Protein AF-A0A661GRQ9-F1 (afdb_monomer_lite)

Foldseek 3Di:
DQPDQADADLLLLLVQCLQLLCAAQAPLDHLQCQQVAQFLPHFHKDKAFLQGSSNVTHNDSVRIHIHTPVVVVVCVVPVPDSHGQTHRLDGDVVVCVPPNDDDPVSVCSSVQSNLRGSLVSLLSLLVVLLSVQLVQVLCCVPVVDHDPDHSVNSLVVSVVSLVSSLVPPDPQACVRSRNHDPPTFYRSVLSSVSNVDDDSVVSVVSSVVCSVLNNVNVVLVVQLVPDPDLVSNVVSLVVLVPDPSHGVVSSVVSVVVSVVD

pLDDT: mean 91.79, std 9.49, range [41.47, 98.62]

Secondary structure (DSSP, 8-state):
-PPPPP---HHHHHHHHHHTTTB-TTT--B--GGGT-S-S----EEEEESS-GGGT----TTTEEEEEHHHHHHHHH-TT----SEETTEE-HHHHHHH-SPPHHHHHHHHHGGG--HHHHHHHHHHHHHHHHHHHHHHHHHH----SS-HHHHHHHHHHHHHHHHHH--SS-TTTTT-S-SSPPTTHHHHHGGGG--SHHHHHHHHHHHHHHHHHHHHHHHHHHH--SHHHHHHHHHHHTTSTT--HHHHHHHHHHHHT-

Radius of gyration: 19.07 Å; chains: 1; bounding box: 60×50×44 Å

Sequence (261 aa):
MAHKRIEFTENQKSQIYARDRATCAFSGLSLWLLDIGIRPNWDMDWVDHIRPSSAGGDASLENGICASSTFNAKKRDNTSDNVFFVQSGNITEDYIKVFGIPPKTLIEQLSRLKNLEPADWFFNRCIANTYIGFNWRCNLELNAVKHKRDDIYWFNSAWKRLQTYNKKRNTNKILERGIVCDSPPFGTTELLRAEEINTQNDYFEWAESIYLMYKLNYELLNSYLKNKRPGDRTYLINEAKNKQGINPELLSAISIHLDGS

Structure (mmCIF, N/CA/C/O backbone):
data_AF-A0A661GRQ9-F1
#
_entry.id   AF-A0A661GRQ9-F1
#
loop_
_atom_site.group_PDB
_atom_site.id
_atom_site.type_symbol
_atom_site.label_atom_id
_atom_site.label_alt_id
_atom_site.label_comp_id
_atom_site.label_asym_id
_atom_site.label_entity_id
_atom_site.label_seq_id
_atom_site.pdbx_PDB_ins_code
_atom_site.Cartn_x
_atom_site.Cartn_y
_atom_site.Cartn_z
_atom_site.occupancy
_atom_site.B_iso_or_equiv
_atom_site.auth_seq_id
_atom_site.auth_comp_id
_atom_site.auth_asym_id
_atom_site.auth_atom_id
_atom_site.pdbx_PDB_model_num
ATOM 1 N N . MET A 1 1 ? 36.303 -8.938 8.184 1.00 41.47 1 MET A N 1
ATOM 2 C CA . MET A 1 1 ? 35.766 -7.602 7.844 1.00 41.47 1 MET A CA 1
ATOM 3 C C . MET A 1 1 ? 34.298 -7.770 7.495 1.00 41.47 1 MET A C 1
ATOM 5 O O . MET A 1 1 ? 34.000 -8.606 6.653 1.00 41.47 1 MET A O 1
ATOM 9 N N . ALA A 1 2 ? 33.382 -7.079 8.176 1.00 46.56 2 ALA A N 1
ATOM 10 C CA . ALA A 1 2 ? 31.961 -7.160 7.842 1.00 46.56 2 ALA A CA 1
ATOM 11 C C . ALA A 1 2 ? 31.748 -6.554 6.447 1.00 46.56 2 ALA A C 1
ATOM 13 O O . ALA A 1 2 ? 32.026 -5.372 6.247 1.00 46.56 2 ALA A O 1
ATOM 14 N N . HIS A 1 3 ? 31.311 -7.361 5.477 1.00 55.09 3 HIS A N 1
ATOM 15 C CA . HIS A 1 3 ? 30.918 -6.857 4.163 1.00 55.09 3 HIS A CA 1
ATOM 16 C C . HIS A 1 3 ? 29.849 -5.773 4.358 1.00 55.09 3 HIS A C 1
ATOM 18 O O . HIS A 1 3 ? 28.811 -6.022 4.977 1.00 55.09 3 HIS A O 1
ATOM 24 N N . LYS A 1 4 ? 30.109 -4.556 3.864 1.00 62.69 4 LYS A N 1
ATOM 25 C CA . LYS A 1 4 ? 29.107 -3.487 3.827 1.00 62.69 4 LYS A CA 1
ATOM 26 C C . LYS A 1 4 ? 27.950 -3.995 2.968 1.00 62.69 4 LYS A C 1
ATOM 28 O O . LYS A 1 4 ? 28.168 -4.303 1.798 1.00 62.69 4 LYS A O 1
ATOM 33 N N . ARG A 1 5 ? 26.758 -4.128 3.559 1.00 68.69 5 ARG A N 1
ATOM 34 C CA . ARG A 1 5 ? 25.563 -4.559 2.822 1.00 68.69 5 ARG A CA 1
ATOM 35 C C . ARG A 1 5 ? 25.346 -3.618 1.644 1.00 68.69 5 ARG A C 1
ATOM 37 O O . ARG A 1 5 ? 25.361 -2.397 1.817 1.00 68.69 5 ARG A O 1
ATOM 44 N N . ILE A 1 6 ? 25.199 -4.201 0.463 1.00 82.56 6 ILE A N 1
ATOM 45 C CA . ILE A 1 6 ? 24.813 -3.471 -0.737 1.00 82.56 6 ILE A CA 1
ATOM 46 C C . ILE A 1 6 ? 23.290 -3.377 -0.683 1.00 82.56 6 ILE A C 1
ATOM 48 O O . ILE A 1 6 ? 22.617 -4.382 -0.486 1.00 82.56 6 ILE A O 1
ATOM 52 N N . GLU A 1 7 ? 22.759 -2.163 -0.772 1.00 89.12 7 GLU A N 1
ATOM 53 C CA . GLU A 1 7 ? 21.327 -1.892 -0.654 1.00 89.12 7 GLU A CA 1
ATOM 54 C C . GLU A 1 7 ? 20.796 -1.361 -1.984 1.00 89.12 7 GLU A C 1
ATOM 56 O O . GLU A 1 7 ? 21.464 -0.567 -2.651 1.00 89.12 7 GLU A O 1
ATOM 61 N N . PHE A 1 8 ? 19.572 -1.750 -2.342 1.00 93.62 8 PHE A N 1
ATOM 62 C CA . PHE A 1 8 ? 18.893 -1.201 -3.512 1.00 93.62 8 PHE A CA 1
ATOM 63 C C . PHE A 1 8 ? 18.643 0.301 -3.349 1.00 93.62 8 PHE A C 1
ATOM 65 O O . PHE A 1 8 ? 18.110 0.764 -2.332 1.00 93.62 8 PHE A O 1
ATOM 72 N N . THR A 1 9 ? 18.959 1.062 -4.392 1.00 95.19 9 THR A N 1
ATOM 73 C CA . THR A 1 9 ? 18.539 2.461 -4.517 1.00 95.19 9 THR A CA 1
ATOM 74 C C . THR A 1 9 ? 17.025 2.561 -4.701 1.00 95.19 9 THR A C 1
ATOM 76 O O . THR A 1 9 ? 16.358 1.603 -5.083 1.00 95.19 9 THR A O 1
ATOM 79 N N . GLU A 1 10 ? 16.456 3.743 -4.482 1.00 95.50 10 GLU A N 1
ATOM 80 C CA . GLU A 1 10 ? 15.014 3.957 -4.661 1.00 95.50 10 GLU A CA 1
ATOM 81 C C . GLU A 1 10 ? 14.542 3.721 -6.097 1.00 95.50 10 GLU A C 1
ATOM 83 O O . GLU A 1 10 ? 13.471 3.163 -6.298 1.00 95.50 10 GLU A O 1
ATOM 88 N N . ASN A 1 11 ? 15.358 4.086 -7.089 1.00 96.12 11 ASN A N 1
ATOM 89 C CA . ASN A 1 11 ? 15.047 3.827 -8.496 1.00 96.12 11 ASN A CA 1
ATOM 90 C C . ASN A 1 11 ? 15.030 2.323 -8.803 1.00 96.12 11 ASN A C 1
ATOM 92 O O . ASN A 1 11 ? 14.165 1.856 -9.535 1.00 96.12 11 ASN A O 1
ATOM 96 N N . GLN A 1 12 ? 15.953 1.553 -8.222 1.00 97.19 12 GLN A N 1
ATOM 97 C CA . GLN A 1 12 ? 15.950 0.098 -8.383 1.00 97.19 12 GLN A CA 1
ATOM 98 C C . GLN A 1 12 ? 14.733 -0.524 -7.703 1.00 97.19 12 GLN A C 1
ATOM 100 O O . GLN A 1 12 ? 14.056 -1.357 -8.299 1.00 97.19 12 GLN A O 1
ATOM 105 N N . LYS A 1 13 ? 14.399 -0.068 -6.489 1.00 97.50 13 LYS A N 1
ATOM 106 C CA . LYS A 1 13 ? 13.200 -0.528 -5.779 1.00 97.50 13 LYS A CA 1
ATOM 107 C C . LYS A 1 13 ? 11.936 -0.266 -6.586 1.00 97.50 13 LYS A C 1
ATOM 109 O O . LYS A 1 13 ? 11.101 -1.153 -6.711 1.00 97.50 13 LYS A O 1
ATOM 114 N N . SER A 1 14 ? 11.833 0.917 -7.182 1.00 97.94 14 SER A N 1
ATOM 115 C CA . SER A 1 14 ? 10.680 1.292 -7.988 1.00 97.94 14 SER A CA 1
ATOM 116 C C . SER A 1 14 ? 10.564 0.469 -9.277 1.00 97.94 14 SER A C 1
ATOM 118 O O . SER A 1 14 ? 9.464 0.111 -9.685 1.00 97.94 14 SER A O 1
ATOM 120 N N . GLN A 1 15 ? 11.693 0.121 -9.904 1.00 98.06 15 GLN A N 1
ATOM 121 C CA . GLN A 1 15 ? 11.732 -0.779 -11.063 1.00 98.06 15 GLN A CA 1
ATOM 122 C C . GLN A 1 15 ? 11.323 -2.212 -10.700 1.00 98.06 15 GLN A C 1
ATOM 124 O O . GLN A 1 15 ? 10.527 -2.813 -11.415 1.00 98.06 15 GLN A O 1
ATOM 129 N N . ILE A 1 16 ? 11.823 -2.740 -9.579 1.00 98.06 16 ILE A N 1
ATOM 130 C CA . ILE A 1 16 ? 11.458 -4.071 -9.072 1.00 98.06 16 ILE A CA 1
ATOM 131 C C . ILE A 1 16 ? 9.968 -4.123 -8.730 1.00 98.06 16 ILE A C 1
ATOM 133 O O . ILE A 1 16 ? 9.283 -5.053 -9.140 1.00 98.06 16 ILE A O 1
ATOM 137 N N . TYR A 1 17 ? 9.449 -3.095 -8.055 1.00 98.06 17 TYR A N 1
ATOM 138 C CA . TYR A 1 17 ? 8.030 -2.978 -7.720 1.00 98.06 17 TYR A CA 1
ATOM 139 C C . TYR A 1 17 ? 7.130 -3.041 -8.961 1.00 98.06 17 TYR A C 1
ATOM 141 O O . TYR A 1 17 ? 6.168 -3.805 -8.983 1.00 98.06 17 TYR A O 1
ATOM 149 N N . ALA A 1 18 ? 7.466 -2.284 -10.011 1.00 97.75 18 ALA A N 1
ATOM 150 C CA . ALA A 1 18 ? 6.726 -2.300 -11.271 1.00 97.75 18 ALA A CA 1
ATOM 151 C C . ALA A 1 18 ? 6.847 -3.653 -11.997 1.00 97.75 18 ALA A C 1
ATOM 153 O O . ALA A 1 18 ? 5.838 -4.231 -12.398 1.00 97.75 18 ALA A O 1
ATOM 154 N N . ARG A 1 19 ? 8.065 -4.209 -12.103 1.00 97.62 19 ARG A N 1
ATOM 155 C CA . ARG A 1 19 ? 8.323 -5.523 -12.724 1.00 97.62 19 ARG A CA 1
ATOM 156 C C . ARG A 1 19 ? 7.528 -6.640 -12.047 1.00 97.62 19 ARG A C 1
ATOM 158 O O . ARG A 1 19 ? 6.940 -7.480 -12.723 1.00 97.62 19 ARG A O 1
ATOM 165 N N . ASP A 1 20 ? 7.506 -6.641 -10.719 1.00 97.75 20 ASP A N 1
ATOM 166 C CA . ASP A 1 20 ? 6.805 -7.642 -9.913 1.00 97.75 20 ASP A CA 1
ATOM 167 C C . ASP A 1 20 ? 5.316 -7.320 -9.737 1.00 97.75 20 ASP A C 1
ATOM 169 O O . ASP A 1 20 ? 4.621 -8.005 -8.988 1.00 97.75 20 ASP A O 1
ATOM 173 N N . ARG A 1 21 ? 4.814 -6.301 -10.448 1.00 97.75 21 ARG A N 1
ATOM 174 C CA . ARG A 1 21 ? 3.409 -5.886 -10.468 1.00 97.75 21 ARG A CA 1
ATOM 175 C C . ARG A 1 21 ? 2.858 -5.645 -9.065 1.00 97.75 21 ARG A C 1
ATOM 177 O O . ARG A 1 21 ? 1.787 -6.142 -8.725 1.00 97.75 21 ARG A O 1
ATOM 184 N N . ALA A 1 22 ? 3.644 -4.960 -8.231 1.00 97.38 22 ALA A N 1
ATOM 185 C CA . ALA A 1 22 ? 3.327 -4.678 -6.835 1.00 97.38 22 ALA A CA 1
ATOM 186 C C . ALA A 1 22 ? 2.832 -5.912 -6.061 1.00 97.38 22 ALA A C 1
ATOM 188 O O . ALA A 1 22 ? 1.916 -5.806 -5.257 1.00 97.38 22 ALA A O 1
ATOM 189 N N . THR A 1 23 ? 3.377 -7.098 -6.326 1.00 97.00 23 THR A N 1
ATOM 190 C CA . THR A 1 23 ? 2.879 -8.346 -5.741 1.00 97.00 23 THR A CA 1
ATOM 191 C C . THR A 1 23 ? 3.942 -8.969 -4.849 1.00 97.00 23 THR A C 1
ATOM 193 O O . THR A 1 23 ? 5.090 -9.132 -5.256 1.00 97.00 23 THR A O 1
ATOM 196 N N . CYS A 1 24 ? 3.566 -9.338 -3.624 1.00 95.31 24 CYS A N 1
ATOM 197 C CA . CYS A 1 24 ? 4.461 -10.044 -2.717 1.00 95.31 24 CYS A CA 1
ATOM 198 C C . CYS A 1 24 ? 4.821 -11.417 -3.293 1.00 95.31 24 CYS A C 1
ATOM 200 O O . CYS A 1 24 ? 3.958 -12.288 -3.427 1.00 95.31 24 CYS A O 1
ATOM 202 N N . ALA A 1 25 ? 6.105 -11.649 -3.547 1.00 94.38 25 ALA A N 1
ATOM 203 C CA . ALA A 1 25 ? 6.582 -12.903 -4.116 1.00 94.38 25 ALA A CA 1
ATOM 204 C C . ALA A 1 25 ? 6.317 -14.131 -3.241 1.00 94.38 25 ALA A C 1
ATOM 206 O O . ALA A 1 25 ? 6.179 -15.230 -3.764 1.00 94.38 25 ALA A O 1
ATOM 207 N N . PHE A 1 26 ? 6.213 -13.959 -1.923 1.00 91.19 26 PHE A N 1
ATOM 208 C CA . PHE A 1 26 ? 6.034 -15.058 -0.966 1.00 91.19 26 PHE A CA 1
ATOM 209 C C . PHE A 1 26 ? 4.576 -15.415 -0.681 1.00 91.19 26 PHE A C 1
ATOM 211 O O . PHE A 1 26 ? 4.318 -16.368 0.048 1.00 91.19 26 PHE A O 1
ATOM 218 N N . SER A 1 27 ? 3.613 -14.635 -1.172 1.00 90.44 27 SER A N 1
ATOM 219 C CA . SER A 1 27 ? 2.201 -14.846 -0.821 1.00 90.44 27 SER A CA 1
ATOM 220 C C . SER A 1 27 ? 1.205 -14.510 -1.923 1.00 90.44 27 SER A C 1
ATOM 222 O O . SER A 1 27 ? 0.037 -14.861 -1.798 1.00 90.44 27 SER A O 1
ATOM 224 N N . GLY A 1 28 ? 1.625 -13.810 -2.979 1.00 93.25 28 GLY A N 1
ATOM 225 C CA . GLY A 1 28 ? 0.725 -13.270 -3.997 1.00 93.25 28 GLY A CA 1
ATOM 226 C C . GLY A 1 28 ? -0.090 -12.055 -3.534 1.00 93.25 28 GLY A C 1
ATOM 227 O O . GLY A 1 28 ? -0.883 -11.528 -4.307 1.00 93.25 28 GLY A O 1
ATOM 228 N N . LEU A 1 29 ? 0.096 -11.583 -2.296 1.00 93.69 29 LEU A N 1
ATOM 229 C CA . LEU A 1 29 ? -0.629 -10.431 -1.754 1.00 93.69 29 LEU A CA 1
ATOM 230 C C . LEU A 1 29 ? -0.327 -9.155 -2.556 1.00 93.69 29 LEU A C 1
ATOM 232 O O . LEU A 1 29 ? 0.845 -8.861 -2.809 1.00 93.69 29 LEU A O 1
ATOM 236 N N . SER A 1 30 ? -1.367 -8.391 -2.915 1.00 95.75 30 SER A N 1
ATOM 237 C CA . SER A 1 30 ? -1.201 -7.059 -3.510 1.00 95.75 30 SER A CA 1
ATOM 238 C C . SER A 1 30 ? -0.547 -6.103 -2.516 1.00 95.75 30 SER A C 1
ATOM 240 O O . SER A 1 30 ? -0.998 -5.949 -1.383 1.00 95.75 30 SER A O 1
ATOM 242 N N . LEU A 1 31 ? 0.512 -5.444 -2.964 1.00 97.06 31 LEU A N 1
ATOM 243 C CA . LEU A 1 31 ? 1.226 -4.361 -2.289 1.00 97.06 31 LEU A CA 1
ATOM 244 C C . LEU A 1 31 ? 0.900 -3.005 -2.932 1.00 97.06 31 LEU A C 1
ATOM 246 O O . LEU A 1 31 ? 1.550 -1.999 -2.631 1.00 97.06 31 LEU A O 1
ATOM 250 N N . TRP A 1 32 ? -0.079 -2.977 -3.839 1.00 97.62 32 TRP A N 1
ATOM 251 C CA . TRP A 1 32 ? -0.671 -1.761 -4.372 1.00 97.62 32 TRP A CA 1
ATOM 252 C C . TRP A 1 32 ? -1.762 -1.288 -3.418 1.00 97.62 32 TRP A C 1
ATOM 254 O O . TRP A 1 32 ? -2.810 -1.916 -3.292 1.00 97.62 32 TRP A O 1
ATOM 264 N N . LEU A 1 33 ? -1.523 -0.185 -2.709 1.00 97.50 33 LEU A N 1
ATOM 265 C CA . LEU A 1 33 ? -2.402 0.249 -1.620 1.00 97.50 33 LEU A CA 1
ATOM 266 C C . LEU A 1 33 ? -3.814 0.639 -2.086 1.00 97.50 33 LEU A C 1
ATOM 268 O O . LEU A 1 33 ? -4.738 0.622 -1.275 1.00 97.50 33 LEU A O 1
ATOM 272 N N . LEU A 1 34 ? -4.025 0.908 -3.379 1.00 97.38 34 LEU A N 1
ATOM 273 C CA . LEU A 1 34 ? -5.371 1.106 -3.931 1.00 97.38 34 LEU A CA 1
ATOM 274 C C . LEU A 1 34 ? -6.199 -0.190 -4.005 1.00 97.38 34 LEU A C 1
ATOM 276 O O . LEU A 1 34 ? -7.423 -0.106 -4.036 1.00 97.38 34 LEU A O 1
ATOM 280 N N . ASP A 1 35 ? -5.561 -1.366 -3.968 1.00 95.94 35 ASP A N 1
ATOM 281 C CA . ASP A 1 35 ? -6.234 -2.668 -3.812 1.00 95.94 35 ASP A CA 1
ATOM 282 C C . ASP A 1 35 ? -6.551 -2.984 -2.340 1.00 95.94 35 ASP A C 1
ATOM 284 O O . ASP A 1 35 ? -7.219 -3.971 -2.030 1.00 95.94 35 ASP A O 1
ATOM 288 N N . ILE A 1 36 ? -6.064 -2.157 -1.411 1.00 94.19 36 ILE A N 1
ATOM 289 C CA . ILE A 1 36 ? -6.238 -2.342 0.032 1.00 94.19 36 ILE A CA 1
ATOM 290 C C . ILE A 1 36 ? -7.241 -1.334 0.597 1.00 94.19 36 ILE A C 1
ATOM 292 O O . ILE A 1 36 ? -7.992 -1.694 1.507 1.00 94.19 36 ILE A O 1
ATOM 296 N N . GLY A 1 37 ? -7.257 -0.107 0.071 1.00 95.25 37 GLY A N 1
ATOM 297 C CA . GLY A 1 37 ? -8.110 0.976 0.551 1.00 95.25 37 GLY A CA 1
ATOM 298 C C . GLY A 1 37 ? -7.694 1.512 1.924 1.00 95.25 37 GLY A C 1
ATOM 299 O O . GLY A 1 37 ? -6.622 1.206 2.451 1.00 95.25 37 GLY A O 1
ATOM 300 N N . ILE A 1 38 ? -8.568 2.319 2.526 1.00 96.25 38 ILE A N 1
ATOM 301 C CA . ILE A 1 38 ? -8.334 2.970 3.820 1.00 96.25 38 ILE A CA 1
ATOM 302 C C . ILE A 1 38 ? -8.664 2.001 4.959 1.00 96.25 38 ILE A C 1
ATOM 304 O O . ILE A 1 38 ? -9.825 1.833 5.337 1.00 96.25 38 ILE A O 1
ATOM 308 N N . ARG A 1 39 ? -7.629 1.372 5.524 1.00 93.62 39 ARG A N 1
ATOM 309 C CA . ARG A 1 39 ? -7.703 0.510 6.718 1.00 93.62 39 ARG A CA 1
ATOM 310 C C . ARG A 1 39 ? -6.317 0.308 7.340 1.00 93.62 39 ARG A C 1
ATOM 312 O O . ARG A 1 39 ? -5.335 0.476 6.631 1.00 93.62 39 ARG A O 1
ATOM 319 N N . PRO A 1 40 ? -6.207 -0.069 8.628 1.00 92.88 40 PRO A N 1
ATOM 320 C CA . PRO A 1 40 ? -4.935 -0.176 9.355 1.00 92.88 40 PRO A CA 1
ATOM 321 C C . PRO A 1 40 ? -4.159 -1.493 9.167 1.00 92.88 40 PRO A C 1
ATOM 323 O O . PRO A 1 40 ? -2.995 -1.558 9.551 1.00 92.88 40 PRO A O 1
ATOM 326 N N . ASN A 1 41 ? -4.766 -2.545 8.609 1.00 89.38 41 ASN A N 1
ATOM 327 C CA . ASN A 1 41 ? -4.155 -3.872 8.424 1.00 89.38 41 ASN A CA 1
ATOM 328 C C . ASN A 1 41 ? -3.499 -4.048 7.039 1.00 89.38 41 ASN A C 1
ATOM 330 O O . ASN A 1 41 ? -3.576 -5.117 6.436 1.00 89.38 41 ASN A O 1
ATOM 334 N N . TRP A 1 42 ? -2.889 -2.984 6.526 1.00 92.69 42 TRP A N 1
ATOM 335 C CA . TRP A 1 42 ? -2.117 -2.992 5.286 1.00 92.69 42 TRP A CA 1
ATOM 336 C C . TRP A 1 42 ? -0.692 -3.506 5.531 1.00 92.69 42 TRP A C 1
ATOM 338 O O . TRP A 1 42 ? -0.211 -3.518 6.664 1.00 92.69 42 TRP A O 1
ATOM 348 N N . ASP A 1 43 ? -0.004 -3.904 4.462 1.00 90.75 43 ASP A N 1
ATOM 349 C CA . ASP A 1 43 ? 1.402 -4.298 4.525 1.00 90.75 43 ASP A CA 1
ATOM 350 C C . ASP A 1 43 ? 2.243 -3.375 3.643 1.00 90.75 43 ASP A C 1
ATOM 352 O O . ASP A 1 43 ? 1.848 -3.006 2.536 1.00 90.75 43 ASP A O 1
ATOM 356 N N . MET A 1 44 ? 3.396 -2.965 4.161 1.00 91.06 44 MET A N 1
ATOM 357 C CA . MET A 1 44 ? 4.319 -2.103 3.441 1.00 91.06 44 MET A CA 1
ATOM 358 C C . MET A 1 44 ? 5.044 -2.913 2.369 1.00 91.06 44 MET A C 1
ATOM 360 O O . MET A 1 44 ? 5.537 -4.010 2.643 1.00 91.06 44 MET A O 1
ATOM 364 N N . ASP A 1 45 ? 5.184 -2.340 1.174 1.00 90.31 45 ASP A N 1
ATOM 365 C CA . ASP A 1 45 ? 6.060 -2.911 0.162 1.00 90.31 45 ASP A CA 1
ATOM 366 C C . ASP A 1 45 ? 7.523 -2.882 0.633 1.00 90.31 45 ASP A C 1
ATOM 368 O O . ASP A 1 45 ? 8.023 -1.915 1.223 1.00 90.31 45 ASP A O 1
ATOM 372 N N . TRP A 1 46 ? 8.221 -3.975 0.369 1.00 88.94 46 TRP A N 1
ATOM 373 C CA . TRP A 1 46 ? 9.642 -4.123 0.599 1.00 88.94 46 TRP A CA 1
ATOM 374 C C . TRP A 1 46 ? 10.301 -4.692 -0.650 1.00 88.94 46 TRP A C 1
ATOM 376 O O . TRP A 1 46 ? 9.671 -5.360 -1.470 1.00 88.94 46 TRP A O 1
ATOM 386 N N . VAL A 1 47 ? 11.595 -4.429 -0.782 1.00 90.00 47 VAL A N 1
ATOM 387 C CA . VAL A 1 47 ? 12.426 -5.052 -1.805 1.00 90.00 47 VAL A CA 1
ATOM 388 C C . VAL A 1 47 ? 13.510 -5.825 -1.093 1.00 90.00 47 VAL A C 1
ATOM 390 O O . VAL A 1 47 ? 14.326 -5.239 -0.375 1.00 90.00 47 VAL A O 1
ATOM 393 N N . ASP A 1 48 ? 13.468 -7.137 -1.262 1.00 85.50 48 ASP A N 1
ATOM 394 C CA . ASP A 1 48 ? 14.418 -8.059 -0.663 1.00 85.50 48 ASP A CA 1
ATOM 395 C C . ASP A 1 48 ? 15.382 -8.604 -1.717 1.00 85.50 48 ASP A C 1
ATOM 397 O O . ASP A 1 48 ? 15.106 -8.574 -2.917 1.00 85.50 48 ASP A O 1
ATOM 401 N N . HIS A 1 49 ? 16.527 -9.090 -1.254 1.00 88.12 49 HIS A N 1
ATOM 402 C CA . HIS A 1 49 ? 17.462 -9.796 -2.106 1.00 88.12 49 HIS A CA 1
ATOM 403 C C . HIS A 1 49 ? 17.056 -11.273 -2.215 1.00 88.12 49 HIS A C 1
ATOM 405 O O . HIS A 1 49 ? 16.856 -11.951 -1.201 1.00 88.12 49 HIS A O 1
ATOM 411 N N . ILE A 1 50 ? 17.004 -11.797 -3.440 1.00 87.44 50 ILE A N 1
ATOM 412 C CA . ILE A 1 50 ? 16.820 -13.227 -3.709 1.00 87.44 50 ILE A CA 1
ATOM 413 C C . ILE A 1 50 ? 17.986 -13.999 -3.090 1.00 87.44 50 ILE A C 1
ATOM 415 O O . ILE A 1 50 ? 17.791 -14.825 -2.197 1.00 87.44 50 ILE A O 1
ATOM 419 N N . ARG A 1 51 ? 19.213 -13.663 -3.499 1.00 84.94 51 ARG A N 1
ATOM 420 C CA . ARG A 1 51 ? 20.441 -14.074 -2.823 1.00 84.94 51 ARG A CA 1
ATOM 421 C C . ARG A 1 51 ? 20.811 -13.002 -1.801 1.00 84.94 51 ARG A C 1
ATOM 423 O O . ARG A 1 51 ? 21.124 -11.885 -2.209 1.00 84.94 51 ARG A O 1
ATOM 430 N N . PRO A 1 52 ? 20.846 -13.307 -0.493 1.00 82.94 52 PRO A N 1
ATOM 431 C CA . PRO A 1 52 ? 21.160 -12.313 0.527 1.00 82.94 52 PRO A CA 1
ATOM 432 C C . PRO A 1 52 ? 22.495 -11.607 0.274 1.00 82.94 52 PRO A C 1
ATOM 434 O O . PRO A 1 52 ? 23.485 -12.253 -0.081 1.00 82.94 52 PRO A O 1
ATOM 437 N N . SER A 1 53 ? 22.565 -10.301 0.554 1.00 83.06 53 SER A N 1
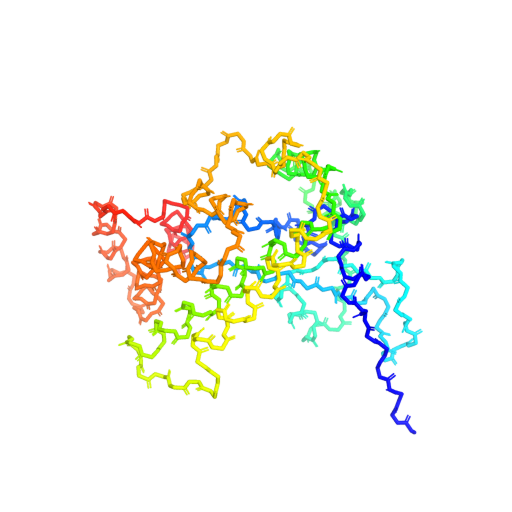ATOM 438 C CA . SER A 1 53 ? 23.819 -9.538 0.437 1.00 83.06 53 SER A CA 1
ATOM 439 C C . SER A 1 53 ? 24.945 -10.131 1.303 1.00 83.06 53 SER A C 1
ATOM 441 O O . SER A 1 53 ? 26.100 -10.183 0.886 1.00 83.06 53 SER A O 1
ATOM 443 N N . SER A 1 54 ? 24.611 -10.703 2.468 1.00 79.31 54 SER A N 1
ATOM 444 C CA . SER A 1 54 ? 25.567 -11.418 3.330 1.00 79.31 54 SER A CA 1
ATOM 445 C C . SER A 1 54 ? 26.136 -12.699 2.713 1.00 79.31 54 SER A C 1
ATOM 447 O O . SER A 1 54 ? 27.196 -13.147 3.134 1.00 79.31 54 SER A O 1
ATOM 449 N N . ALA A 1 55 ? 25.445 -13.284 1.734 1.00 81.38 55 ALA A N 1
ATOM 450 C CA . ALA A 1 55 ? 25.879 -14.460 0.984 1.00 81.38 55 ALA A CA 1
ATOM 451 C C . ALA A 1 55 ? 26.472 -14.087 -0.389 1.00 81.38 55 ALA A C 1
ATOM 453 O O . ALA A 1 55 ? 26.600 -14.954 -1.257 1.00 81.38 55 ALA A O 1
ATOM 454 N N . GLY A 1 56 ? 26.808 -12.808 -0.606 1.00 82.31 56 GLY A N 1
ATOM 455 C CA . GLY A 1 56 ? 27.389 -12.301 -1.851 1.00 82.31 56 GLY A CA 1
ATOM 456 C C . GLY A 1 56 ? 26.373 -11.899 -2.922 1.00 82.31 56 GLY A C 1
ATOM 457 O O . GLY A 1 56 ? 26.747 -11.807 -4.085 1.00 82.31 56 GLY A O 1
ATOM 458 N N . GLY A 1 57 ? 25.101 -11.694 -2.566 1.00 84.50 57 GLY A N 1
ATOM 459 C CA . GLY A 1 57 ? 24.131 -11.082 -3.474 1.00 84.50 57 GLY A CA 1
ATOM 460 C C . GLY A 1 57 ? 24.430 -9.606 -3.735 1.00 84.50 57 GLY A C 1
ATOM 461 O O . GLY A 1 57 ? 24.794 -8.867 -2.815 1.00 84.50 57 GLY A O 1
ATOM 462 N N . ASP A 1 58 ? 24.268 -9.181 -4.983 1.00 88.50 58 ASP A N 1
ATOM 463 C CA . ASP A 1 58 ? 24.422 -7.793 -5.408 1.00 88.50 58 ASP A CA 1
ATOM 464 C C . ASP A 1 58 ? 23.078 -7.047 -5.402 1.00 88.50 58 ASP A C 1
ATOM 466 O O . ASP A 1 58 ? 22.018 -7.642 -5.220 1.00 88.50 58 ASP A O 1
ATOM 470 N N . ALA A 1 59 ? 23.108 -5.729 -5.602 1.00 91.00 59 ALA A N 1
ATOM 471 C CA . ALA A 1 59 ? 21.896 -4.928 -5.774 1.00 91.00 59 ALA A CA 1
ATOM 472 C C . ALA A 1 59 ? 21.520 -4.794 -7.261 1.00 91.00 59 ALA A C 1
ATOM 474 O O . ALA A 1 59 ? 21.225 -3.693 -7.725 1.00 91.00 59 ALA A O 1
ATOM 475 N N . SER A 1 60 ? 21.584 -5.887 -8.025 1.00 93.44 60 SER A N 1
ATOM 476 C CA . SER A 1 60 ? 21.081 -5.951 -9.405 1.00 93.44 60 SER A CA 1
ATOM 477 C C . SER A 1 60 ? 19.555 -6.069 -9.417 1.00 93.44 60 SER A C 1
ATOM 479 O O . SER A 1 60 ? 18.962 -6.578 -8.465 1.00 93.44 60 SER A O 1
ATOM 481 N N . LEU A 1 61 ? 18.884 -5.604 -10.474 1.00 93.38 61 LEU A N 1
ATOM 482 C CA . LEU A 1 61 ? 17.420 -5.717 -10.542 1.00 93.38 61 LEU A CA 1
ATOM 483 C C . LEU A 1 61 ? 16.986 -7.184 -10.482 1.00 93.38 61 LEU A C 1
ATOM 485 O O . LEU A 1 61 ? 16.001 -7.516 -9.830 1.00 93.38 61 LEU A O 1
ATOM 489 N N . GLU A 1 62 ? 17.764 -8.058 -11.110 1.00 92.31 62 GLU A N 1
ATOM 490 C CA . GLU A 1 62 ? 17.592 -9.504 -11.178 1.00 92.31 62 GLU A CA 1
ATOM 491 C C . GLU A 1 62 ? 17.653 -10.155 -9.794 1.00 92.31 62 GLU A C 1
ATOM 493 O O . GLU A 1 62 ? 16.896 -11.085 -9.529 1.00 92.31 62 GLU A O 1
ATOM 498 N N . ASN A 1 63 ? 18.507 -9.650 -8.898 1.00 91.06 63 ASN A N 1
ATOM 499 C CA . ASN A 1 63 ? 18.614 -10.151 -7.530 1.00 91.06 63 ASN A CA 1
ATOM 500 C C . ASN A 1 63 ? 17.606 -9.507 -6.562 1.00 91.06 63 ASN A C 1
ATOM 502 O O . ASN A 1 63 ? 17.565 -9.878 -5.392 1.00 91.06 63 ASN A O 1
ATOM 506 N N . GLY A 1 64 ? 16.807 -8.539 -7.006 1.00 93.06 64 GLY A N 1
ATOM 507 C CA . GLY A 1 64 ? 15.768 -7.918 -6.191 1.00 93.06 64 GLY A CA 1
ATOM 508 C C . GLY A 1 64 ? 14.403 -8.560 -6.400 1.00 93.06 64 GLY A C 1
ATOM 509 O O . GLY A 1 64 ? 14.087 -8.987 -7.507 1.00 93.06 64 GLY A O 1
ATOM 510 N N . ILE A 1 65 ? 13.572 -8.600 -5.359 1.00 93.56 65 ILE A N 1
ATOM 511 C CA . ILE A 1 65 ? 12.187 -9.069 -5.458 1.00 93.56 65 ILE A CA 1
ATOM 512 C C . ILE A 1 65 ? 11.247 -8.298 -4.534 1.00 93.56 65 ILE A C 1
ATOM 514 O O . ILE A 1 65 ? 11.634 -7.893 -3.435 1.00 93.56 65 ILE A O 1
ATOM 518 N N . CYS A 1 66 ? 10.010 -8.082 -4.978 1.00 94.56 66 CYS A N 1
ATOM 519 C CA . CYS A 1 66 ? 8.985 -7.433 -4.177 1.00 94.56 66 CYS A CA 1
ATOM 520 C C . CYS A 1 66 ? 8.445 -8.387 -3.102 1.00 94.56 66 CYS A C 1
ATOM 522 O O . CYS A 1 66 ? 8.046 -9.520 -3.373 1.00 94.56 66 CYS A O 1
ATOM 524 N N . ALA A 1 67 ? 8.431 -7.922 -1.859 1.00 92.56 67 ALA A N 1
ATOM 525 C CA . ALA A 1 67 ? 7.987 -8.678 -0.701 1.00 92.56 67 ALA A CA 1
ATOM 526 C C . ALA A 1 67 ? 7.119 -7.795 0.190 1.00 92.56 67 ALA A C 1
ATOM 528 O O . ALA A 1 67 ? 7.322 -6.587 0.271 1.00 92.56 67 ALA A O 1
ATOM 529 N N . SER A 1 68 ? 6.174 -8.397 0.901 1.00 92.06 68 SER A N 1
ATOM 530 C CA . SER A 1 68 ? 5.486 -7.699 1.981 1.00 92.06 68 SER A CA 1
ATOM 531 C C . SER A 1 68 ? 6.430 -7.562 3.179 1.00 92.06 68 SER A C 1
ATOM 533 O O . SER A 1 68 ? 7.260 -8.446 3.428 1.00 92.06 68 SER A O 1
ATOM 535 N N . SER A 1 69 ? 6.326 -6.476 3.944 1.00 87.62 69 SER A N 1
ATOM 536 C CA . SER A 1 69 ? 7.189 -6.273 5.110 1.00 87.62 69 SER A CA 1
ATOM 537 C C . SER A 1 69 ? 7.002 -7.364 6.170 1.00 87.62 69 SER A C 1
ATOM 539 O O . SER A 1 69 ? 7.985 -7.782 6.786 1.00 87.62 69 SER A O 1
ATOM 541 N N . THR A 1 70 ? 5.786 -7.908 6.306 1.00 85.75 70 THR A N 1
ATOM 542 C CA . THR A 1 70 ? 5.498 -9.044 7.196 1.00 85.75 70 THR A CA 1
ATOM 543 C C . THR A 1 70 ? 6.222 -10.316 6.757 1.00 85.75 70 THR A C 1
ATOM 545 O O . THR A 1 70 ? 6.859 -10.977 7.577 1.00 85.75 70 THR A O 1
ATOM 548 N N . PHE A 1 71 ? 6.153 -10.680 5.472 1.00 81.06 71 PHE A N 1
ATOM 549 C CA . PHE A 1 71 ? 6.819 -11.886 4.967 1.00 81.06 71 PHE A CA 1
ATOM 550 C C . PHE A 1 71 ? 8.340 -11.740 4.956 1.00 81.06 71 PHE A C 1
ATOM 552 O O . PHE A 1 71 ? 9.047 -12.679 5.313 1.00 81.06 71 PHE A O 1
ATOM 559 N N . ASN A 1 72 ? 8.845 -10.548 4.642 1.00 77.88 72 ASN A N 1
ATOM 560 C CA . ASN A 1 72 ? 10.269 -10.250 4.735 1.00 77.88 72 ASN A CA 1
ATOM 561 C C . ASN A 1 72 ? 10.792 -10.376 6.180 1.00 77.88 72 ASN A C 1
ATOM 563 O O . ASN A 1 72 ? 11.878 -10.908 6.405 1.00 77.88 72 ASN A O 1
ATOM 567 N N . ALA A 1 73 ? 10.007 -9.942 7.174 1.00 78.06 73 ALA A N 1
ATOM 568 C CA . ALA A 1 73 ? 10.339 -10.156 8.581 1.00 78.06 73 ALA A CA 1
ATOM 569 C C . ALA A 1 73 ? 10.356 -11.653 8.936 1.00 78.06 73 ALA A C 1
ATOM 571 O O . ALA A 1 73 ? 11.336 -12.119 9.506 1.00 78.06 73 ALA A O 1
ATOM 572 N N . LYS A 1 74 ? 9.346 -12.427 8.512 1.00 73.94 74 LYS A N 1
ATOM 573 C CA . LYS A 1 74 ? 9.304 -13.885 8.739 1.00 73.94 74 LYS A CA 1
ATOM 574 C C . LYS A 1 74 ? 10.481 -14.630 8.101 1.00 73.94 74 LYS A C 1
ATOM 576 O O . LYS A 1 74 ? 11.040 -15.523 8.729 1.00 73.94 74 LYS A O 1
ATOM 581 N N . LYS A 1 75 ? 10.895 -14.259 6.884 1.00 71.38 75 LYS A N 1
ATOM 582 C CA . LYS A 1 75 ? 12.067 -14.847 6.205 1.00 71.38 75 LYS A CA 1
ATOM 583 C C . LYS A 1 75 ? 13.360 -14.633 6.994 1.00 71.38 75 LYS A C 1
ATOM 585 O O . LYS A 1 75 ? 14.245 -15.482 6.979 1.00 71.38 75 LYS A O 1
ATOM 590 N N . ARG A 1 76 ? 13.486 -13.507 7.700 1.00 65.56 76 ARG A N 1
ATOM 591 C CA . ARG A 1 76 ? 14.641 -13.262 8.572 1.00 65.56 76 ARG A CA 1
ATOM 592 C C . ARG A 1 76 ? 14.716 -14.269 9.725 1.00 65.56 76 ARG A C 1
ATOM 594 O O . ARG A 1 76 ? 15.824 -14.583 10.155 1.00 65.56 76 ARG A O 1
ATOM 601 N N . ASP A 1 77 ? 13.567 -14.755 10.185 1.00 60.16 77 ASP A N 1
ATOM 602 C CA . ASP A 1 77 ? 13.457 -15.681 11.312 1.00 60.16 77 ASP A CA 1
ATOM 603 C C . ASP A 1 77 ? 13.539 -17.156 10.867 1.00 60.16 77 ASP A C 1
ATOM 605 O O . ASP A 1 77 ? 14.080 -17.982 11.600 1.00 60.16 77 ASP A O 1
ATOM 609 N N . ASN A 1 78 ? 13.092 -17.476 9.644 1.00 57.75 78 ASN A N 1
ATOM 610 C CA . ASN A 1 78 ? 13.123 -18.822 9.062 1.00 57.75 78 ASN A CA 1
ATOM 611 C C . ASN A 1 78 ? 14.124 -18.907 7.899 1.00 57.75 78 ASN A C 1
ATOM 613 O O . ASN A 1 78 ? 13.827 -18.552 6.761 1.00 57.75 78 ASN A O 1
ATOM 617 N N . THR A 1 79 ? 15.316 -19.427 8.178 1.00 53.81 79 THR A N 1
ATOM 618 C CA . THR A 1 79 ? 16.466 -19.495 7.261 1.00 53.81 79 THR A CA 1
ATOM 619 C C . THR A 1 79 ? 16.327 -20.461 6.070 1.00 53.81 79 THR A C 1
ATOM 621 O O . THR A 1 79 ? 17.272 -20.555 5.285 1.00 53.81 79 THR A O 1
ATOM 624 N N . SER A 1 80 ? 15.202 -21.169 5.900 1.00 46.97 80 SER A N 1
ATOM 625 C CA . SER A 1 80 ? 15.095 -22.318 4.981 1.00 46.97 80 SER A CA 1
ATOM 626 C C . SER A 1 80 ? 14.100 -22.200 3.818 1.00 46.97 80 SER A C 1
ATOM 628 O O . SER A 1 80 ? 14.295 -22.905 2.832 1.00 46.97 80 SER A O 1
ATOM 630 N N . ASP A 1 81 ? 13.111 -21.299 3.849 1.00 54.53 81 ASP A N 1
ATOM 631 C CA . ASP A 1 81 ? 12.049 -21.273 2.824 1.00 54.53 81 ASP A CA 1
ATOM 632 C C . ASP A 1 81 ? 12.095 -19.996 1.969 1.00 54.53 81 ASP A C 1
ATOM 634 O O . ASP A 1 81 ? 11.403 -19.012 2.224 1.00 54.53 81 ASP A O 1
ATOM 638 N N . ASN A 1 82 ? 12.912 -20.023 0.911 1.00 69.69 82 ASN A N 1
ATOM 639 C CA . ASN A 1 82 ? 12.930 -19.005 -0.153 1.00 69.69 82 ASN A CA 1
ATOM 640 C C . ASN A 1 82 ? 12.054 -19.418 -1.345 1.00 69.69 82 ASN A C 1
ATOM 642 O O . ASN A 1 82 ? 12.459 -19.267 -2.497 1.00 69.69 82 ASN A O 1
ATOM 646 N N . VAL A 1 83 ? 10.878 -19.989 -1.085 1.00 85.38 83 VAL A N 1
ATOM 647 C CA . VAL A 1 83 ? 9.953 -20.344 -2.165 1.00 85.38 83 VAL A CA 1
ATOM 648 C C . VAL A 1 83 ? 9.253 -19.075 -2.634 1.00 85.38 83 VAL A C 1
ATOM 650 O O . VAL A 1 83 ? 8.544 -18.419 -1.869 1.00 85.38 83 VAL A O 1
ATOM 653 N N . PHE A 1 84 ? 9.465 -18.720 -3.899 1.00 90.31 84 PHE A N 1
ATOM 654 C CA . PHE A 1 84 ? 8.745 -17.628 -4.537 1.00 90.31 84 PHE A CA 1
ATOM 655 C C . PHE A 1 84 ? 7.536 -18.199 -5.258 1.00 90.31 84 PHE A C 1
ATOM 657 O O . PHE A 1 84 ? 7.665 -19.048 -6.132 1.00 90.31 84 PHE A O 1
ATOM 664 N N . PHE A 1 85 ? 6.359 -17.713 -4.899 1.00 92.69 85 PHE A N 1
ATOM 665 C CA . PHE A 1 85 ? 5.079 -18.048 -5.509 1.00 92.69 85 PHE A CA 1
ATOM 666 C C . PHE A 1 85 ? 4.716 -17.135 -6.679 1.00 92.69 85 PHE A C 1
ATOM 668 O O . PHE A 1 85 ? 3.992 -17.531 -7.593 1.00 92.69 85 PHE A O 1
ATOM 675 N N . VAL A 1 86 ? 5.236 -15.910 -6.658 1.00 93.81 86 VAL A N 1
ATOM 676 C CA . VAL A 1 86 ? 5.132 -14.951 -7.756 1.00 93.81 86 VAL A CA 1
ATOM 677 C C . VAL A 1 86 ? 6.512 -14.360 -8.013 1.00 93.81 86 VAL A C 1
ATOM 679 O O . VAL A 1 86 ? 7.218 -14.003 -7.075 1.00 93.81 86 VAL A O 1
ATOM 682 N N . GLN A 1 87 ? 6.902 -14.230 -9.277 1.00 93.88 87 GLN A N 1
ATOM 683 C CA . GLN A 1 87 ? 8.164 -13.607 -9.664 1.00 93.88 87 GLN A CA 1
ATOM 684 C C . GLN A 1 87 ? 8.011 -12.882 -11.001 1.00 93.88 87 GLN A C 1
ATOM 686 O O . GLN A 1 87 ? 7.451 -13.433 -11.949 1.00 93.88 87 GLN A O 1
ATOM 691 N N . SER A 1 88 ? 8.506 -11.640 -11.097 1.00 93.88 88 SER A N 1
ATOM 692 C CA . SER A 1 88 ? 8.430 -10.832 -12.329 1.00 93.88 88 SER A CA 1
ATOM 693 C C . SER A 1 88 ? 7.010 -10.737 -12.910 1.00 93.88 88 SER A C 1
ATOM 695 O O . SER A 1 88 ? 6.807 -10.789 -14.124 1.00 93.88 88 SER A O 1
ATOM 697 N N . GLY A 1 89 ? 6.009 -10.666 -12.026 1.00 93.06 89 GLY A N 1
ATOM 698 C CA . GLY A 1 89 ? 4.601 -10.576 -12.401 1.00 93.06 89 GLY A CA 1
ATOM 699 C C . GLY A 1 89 ? 3.980 -11.875 -12.928 1.00 93.06 89 GLY A C 1
ATOM 700 O O . GLY A 1 89 ? 2.923 -11.813 -13.553 1.00 93.06 89 GLY A O 1
ATOM 701 N N . ASN A 1 90 ? 4.615 -13.030 -12.708 1.00 96.38 90 ASN A N 1
ATOM 702 C CA . ASN A 1 90 ? 4.103 -14.339 -13.114 1.00 96.38 90 ASN A CA 1
ATOM 703 C C . ASN A 1 90 ? 4.006 -15.289 -11.922 1.00 96.38 90 ASN A C 1
ATOM 705 O O . ASN A 1 90 ? 4.809 -15.226 -10.993 1.00 96.38 90 ASN A O 1
ATOM 709 N N . ILE A 1 91 ? 3.029 -16.187 -11.984 1.00 96.12 91 ILE A N 1
ATOM 710 C CA . ILE A 1 91 ? 2.840 -17.268 -11.016 1.00 96.12 91 ILE A CA 1
ATOM 711 C C . ILE A 1 91 ? 3.902 -18.331 -11.286 1.00 96.12 91 ILE A C 1
ATOM 713 O O . ILE A 1 91 ? 4.110 -18.714 -12.438 1.00 96.12 91 ILE A O 1
ATOM 717 N N . THR A 1 92 ? 4.594 -18.780 -10.244 1.00 95.56 92 THR A N 1
ATOM 718 C CA . THR A 1 92 ? 5.669 -19.769 -10.376 1.00 95.56 92 THR A CA 1
ATOM 719 C C . THR A 1 92 ? 5.123 -21.194 -10.367 1.00 95.56 92 THR A C 1
ATOM 721 O O . THR A 1 92 ? 4.008 -21.459 -9.912 1.00 95.56 92 THR A O 1
ATOM 724 N N . GLU A 1 93 ? 5.929 -22.151 -10.828 1.00 95.00 93 GLU A N 1
ATOM 725 C CA . GLU A 1 93 ? 5.584 -23.572 -10.711 1.00 95.00 93 GLU A CA 1
ATOM 726 C C . GLU A 1 93 ? 5.385 -24.009 -9.260 1.00 95.00 93 GLU A C 1
ATOM 728 O O . GLU A 1 93 ? 4.542 -24.860 -8.988 1.00 95.00 93 GLU A O 1
ATOM 733 N N . ASP A 1 94 ? 6.148 -23.436 -8.329 1.00 93.00 94 ASP A N 1
ATOM 734 C CA . ASP A 1 94 ? 6.054 -23.783 -6.914 1.00 93.00 94 ASP A CA 1
ATOM 735 C C . ASP A 1 94 ? 4.694 -23.398 -6.339 1.00 93.00 94 ASP A C 1
ATOM 737 O O . ASP A 1 94 ? 4.124 -24.158 -5.558 1.00 93.00 94 ASP A O 1
ATOM 741 N N . TYR A 1 95 ? 4.110 -22.283 -6.788 1.00 93.81 95 TYR A N 1
ATOM 742 C CA . TYR A 1 95 ? 2.735 -21.953 -6.423 1.00 93.81 95 TYR A CA 1
ATOM 743 C C . TYR A 1 95 ? 1.757 -23.026 -6.902 1.00 93.81 95 TYR A C 1
ATOM 745 O O . TYR A 1 95 ? 0.923 -23.482 -6.124 1.00 93.81 95 TYR A O 1
ATOM 753 N N . ILE A 1 96 ? 1.874 -23.468 -8.158 1.00 94.81 96 ILE A N 1
ATOM 754 C CA . ILE A 1 96 ? 0.987 -24.494 -8.724 1.00 94.81 96 ILE A CA 1
ATOM 755 C C . ILE A 1 96 ? 1.152 -25.829 -7.990 1.00 94.81 96 ILE A C 1
ATOM 757 O O . ILE A 1 96 ? 0.162 -26.498 -7.701 1.00 94.81 96 ILE A O 1
ATOM 761 N N . LYS A 1 97 ? 2.386 -26.208 -7.641 1.00 93.50 97 LYS A N 1
ATOM 762 C CA . LYS A 1 97 ? 2.673 -27.434 -6.882 1.00 93.50 97 LYS A CA 1
ATOM 763 C C . LYS A 1 97 ? 2.070 -27.395 -5.475 1.00 93.50 97 LYS A C 1
ATOM 765 O O . LYS A 1 97 ? 1.584 -28.420 -5.009 1.00 93.50 97 LYS A O 1
ATOM 770 N N . VAL A 1 98 ? 2.101 -26.239 -4.808 1.00 90.81 98 VAL A N 1
ATOM 771 C CA . VAL A 1 98 ? 1.648 -26.090 -3.413 1.00 90.81 98 VAL A CA 1
ATOM 772 C C . VAL A 1 98 ? 0.142 -25.830 -3.306 1.00 90.81 98 VAL A C 1
ATOM 774 O O . VAL A 1 98 ? -0.518 -26.421 -2.456 1.00 90.81 98 VAL A O 1
ATOM 777 N N . PHE A 1 99 ? -0.412 -24.959 -4.153 1.00 91.69 99 PHE A N 1
ATOM 778 C CA . PHE A 1 99 ? -1.795 -24.471 -4.047 1.00 91.69 99 PHE A CA 1
ATOM 779 C C . PHE A 1 99 ? -2.702 -24.884 -5.215 1.00 91.69 99 PHE A C 1
ATOM 781 O O . PHE A 1 99 ? -3.918 -24.715 -5.129 1.00 91.69 99 PHE A O 1
ATOM 788 N N . GLY A 1 100 ? -2.154 -25.430 -6.303 1.00 93.56 100 GLY A N 1
ATOM 789 C CA . GLY A 1 100 ? -2.925 -25.791 -7.491 1.00 93.56 100 GLY A CA 1
ATOM 790 C C . GLY A 1 100 ? -3.315 -24.580 -8.341 1.00 93.56 100 GLY A C 1
ATOM 791 O O . GLY A 1 100 ? -2.482 -23.738 -8.674 1.00 93.56 100 GLY A O 1
ATOM 792 N N . ILE A 1 101 ? -4.585 -24.516 -8.754 1.00 95.19 101 ILE A N 1
ATOM 793 C CA . ILE A 1 101 ? -5.083 -23.466 -9.653 1.00 95.19 101 ILE A CA 1
ATOM 794 C C . ILE A 1 101 ? -5.118 -22.119 -8.910 1.00 95.19 101 ILE A C 1
ATOM 796 O O . ILE A 1 101 ? -5.780 -22.020 -7.874 1.00 95.19 101 ILE A O 1
ATOM 800 N N . PRO A 1 102 ? -4.485 -21.059 -9.444 1.00 94.75 102 PRO A N 1
ATOM 801 C CA . PRO A 1 102 ? -4.493 -19.755 -8.799 1.00 94.75 102 PRO A CA 1
ATOM 802 C C . PRO A 1 102 ? -5.883 -19.123 -8.716 1.00 94.75 102 PRO A C 1
ATOM 804 O O . PRO A 1 102 ? -6.678 -19.248 -9.655 1.00 94.75 102 PRO A O 1
ATOM 807 N N . PRO A 1 103 ? -6.186 -18.393 -7.628 1.00 95.00 103 PRO A N 1
ATOM 808 C CA . PRO A 1 103 ? -7.458 -17.713 -7.486 1.00 95.00 103 PRO A CA 1
ATOM 809 C C . PRO A 1 103 ? -7.594 -16.629 -8.557 1.00 95.00 103 PRO A C 1
ATOM 811 O O . PRO A 1 103 ? -6.629 -15.947 -8.912 1.00 95.00 103 PRO A O 1
ATOM 814 N N . LYS A 1 104 ? -8.826 -16.426 -9.038 1.00 94.94 104 LYS A N 1
ATOM 815 C CA . LYS A 1 104 ? -9.134 -15.413 -10.062 1.00 94.94 104 LYS A CA 1
ATOM 816 C C . LYS A 1 104 ? -8.668 -14.012 -9.661 1.00 94.94 104 LYS A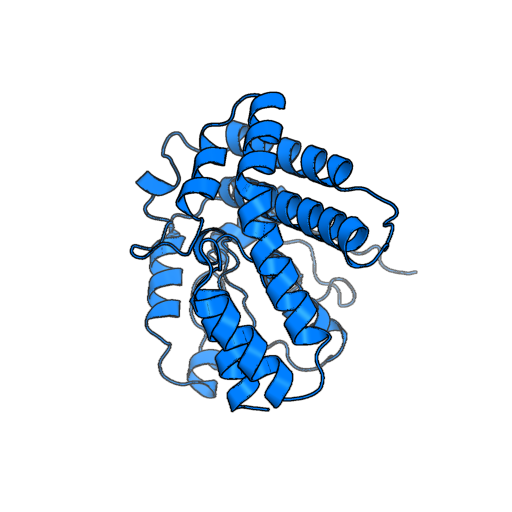 C 1
ATOM 818 O O . LYS A 1 104 ? -8.254 -13.258 -10.529 1.00 94.94 104 LYS A O 1
ATOM 823 N N . THR A 1 105 ? -8.694 -13.696 -8.367 1.00 93.62 105 THR A N 1
ATOM 824 C CA . THR A 1 105 ? -8.227 -12.415 -7.819 1.00 93.62 105 THR A CA 1
ATOM 825 C C . THR A 1 105 ? -6.733 -12.190 -8.048 1.00 93.62 105 THR A C 1
ATOM 827 O O . THR A 1 105 ? -6.347 -11.102 -8.449 1.00 93.62 105 THR A O 1
ATOM 830 N N . LEU A 1 106 ? -5.890 -13.216 -7.878 1.00 95.62 106 LEU A N 1
ATOM 831 C CA . LEU A 1 106 ? -4.453 -13.107 -8.153 1.00 95.62 106 LEU A CA 1
ATOM 832 C C . LEU A 1 106 ? -4.185 -12.939 -9.654 1.00 95.62 106 LEU A C 1
ATOM 834 O O . LEU A 1 106 ? -3.344 -12.137 -10.052 1.00 95.62 106 LEU A O 1
ATOM 838 N N . ILE A 1 107 ? -4.908 -13.682 -10.496 1.00 96.50 107 ILE A N 1
ATOM 839 C CA . ILE A 1 107 ? -4.775 -13.588 -11.957 1.00 96.50 107 ILE A CA 1
ATOM 840 C C . ILE A 1 107 ? -5.194 -12.195 -12.446 1.00 96.50 107 ILE A C 1
ATOM 842 O O . ILE A 1 107 ? -4.481 -11.586 -13.243 1.00 96.50 107 ILE A O 1
ATOM 846 N N . GLU A 1 108 ? -6.327 -11.690 -11.953 1.00 96.19 108 GLU A N 1
ATOM 847 C CA . GLU A 1 108 ? -6.826 -10.343 -12.239 1.00 96.19 108 GLU A CA 1
ATOM 848 C C . GLU A 1 108 ? -5.802 -9.287 -11.823 1.00 96.19 108 GLU A C 1
ATOM 850 O O . GLU A 1 108 ? -5.369 -8.517 -12.676 1.00 96.19 108 GLU A O 1
ATOM 855 N N . GLN A 1 109 ? -5.332 -9.325 -10.572 1.00 96.56 109 GLN A N 1
ATOM 856 C CA . GLN A 1 109 ? -4.332 -8.400 -10.040 1.00 96.56 109 GLN A CA 1
ATOM 857 C C . GLN A 1 109 ? -3.083 -8.363 -10.921 1.00 96.56 109 GLN A C 1
ATOM 859 O O . GLN A 1 109 ? -2.658 -7.293 -11.355 1.00 96.56 109 GLN A O 1
ATOM 864 N N . LEU A 1 110 ? -2.505 -9.527 -11.235 1.00 97.38 110 LEU A N 1
ATOM 865 C CA . LEU A 1 110 ? -1.319 -9.598 -12.084 1.00 97.38 110 LEU A CA 1
ATOM 866 C C . LEU A 1 110 ? -1.605 -9.057 -13.486 1.00 97.38 110 LEU A C 1
ATOM 868 O O . LEU A 1 110 ? -0.761 -8.365 -14.047 1.00 97.38 110 LEU A O 1
ATOM 872 N N . SER A 1 111 ? -2.758 -9.359 -14.079 1.00 97.31 111 SER A N 1
ATOM 873 C CA . SER A 1 111 ? -3.115 -8.852 -15.408 1.00 97.31 111 SER A CA 1
ATOM 874 C C . SER A 1 111 ? -3.266 -7.330 -15.409 1.00 97.31 111 SER A C 1
ATOM 876 O O . SER A 1 111 ? -2.661 -6.647 -16.236 1.00 97.31 111 SER A O 1
ATOM 878 N N . ARG A 1 112 ? -4.032 -6.800 -14.455 1.00 97.31 112 ARG A N 1
ATOM 879 C CA . ARG A 1 112 ? -4.341 -5.379 -14.304 1.00 97.31 112 ARG A CA 1
ATOM 880 C C . ARG A 1 112 ? -3.087 -4.548 -14.046 1.00 97.31 112 ARG A C 1
ATOM 882 O O . ARG A 1 112 ? -2.822 -3.564 -14.730 1.00 97.31 112 ARG A O 1
ATOM 889 N N . LEU A 1 113 ? -2.255 -4.991 -13.108 1.00 97.88 113 LEU A N 1
ATOM 890 C CA . LEU A 1 113 ? -1.048 -4.282 -12.684 1.00 97.88 113 LEU A CA 1
ATOM 891 C C . LEU A 1 113 ? 0.133 -4.427 -13.659 1.00 97.88 113 LEU A C 1
ATOM 893 O O . LEU A 1 113 ? 1.235 -3.964 -13.371 1.00 97.88 113 LEU A O 1
ATOM 897 N N . LYS A 1 114 ? -0.074 -5.023 -14.841 1.00 97.44 114 LYS A N 1
ATOM 898 C CA . LYS A 1 114 ? 0.930 -5.090 -15.916 1.00 97.44 114 LYS A CA 1
ATOM 899 C C . LYS A 1 114 ? 1.375 -3.703 -16.400 1.00 97.44 114 LYS A C 1
ATOM 901 O O . LYS A 1 114 ? 2.507 -3.565 -16.851 1.00 97.44 114 LYS A O 1
ATOM 906 N N . ASN A 1 115 ? 0.500 -2.702 -16.294 1.00 96.50 115 ASN A N 1
ATOM 907 C CA . ASN A 1 115 ? 0.768 -1.320 -16.705 1.00 96.50 115 ASN A CA 1
ATOM 908 C C . ASN A 1 115 ? 1.328 -0.442 -15.570 1.00 96.50 115 ASN A C 1
ATOM 910 O O . ASN A 1 115 ? 1.370 0.782 -15.713 1.00 96.50 115 ASN A O 1
ATOM 914 N N . LEU A 1 116 ? 1.731 -1.039 -14.439 1.00 97.00 116 LEU A N 1
ATOM 915 C CA . LEU A 1 116 ? 2.445 -0.303 -13.400 1.00 97.00 116 LEU A CA 1
ATOM 916 C C . LEU A 1 116 ? 3.772 0.230 -13.937 1.00 97.00 116 LEU A C 1
ATOM 918 O O . LEU A 1 116 ? 4.542 -0.465 -14.600 1.00 97.00 116 LEU A O 1
ATOM 922 N N . GLU A 1 117 ? 4.062 1.467 -13.571 1.00 97.31 117 GLU A N 1
ATOM 923 C CA . GLU A 1 117 ? 5.282 2.169 -13.918 1.00 97.31 117 GLU A CA 1
ATOM 924 C C . GLU A 1 117 ? 6.154 2.356 -12.675 1.00 97.31 117 GLU A C 1
ATOM 926 O O . GLU A 1 117 ? 5.647 2.447 -11.554 1.00 97.31 117 GLU A O 1
ATOM 931 N N . PRO A 1 118 ? 7.481 2.510 -12.830 1.00 97.88 118 PRO A N 1
ATOM 932 C CA . PRO A 1 118 ? 8.350 2.805 -11.695 1.00 97.88 118 PRO A CA 1
ATOM 933 C C . PRO A 1 118 ? 7.929 4.063 -10.913 1.00 97.88 118 PRO A C 1
ATOM 935 O O . PRO A 1 118 ? 8.183 4.158 -9.716 1.00 97.88 118 PRO A O 1
ATOM 938 N N . ALA A 1 119 ? 7.277 5.041 -11.547 1.00 98.12 119 ALA A N 1
ATOM 939 C CA . ALA A 1 119 ? 6.770 6.217 -10.843 1.00 98.12 119 ALA A CA 1
ATOM 940 C C . ALA A 1 119 ? 5.715 5.852 -9.779 1.00 98.12 119 ALA A C 1
ATOM 942 O O . ALA A 1 119 ? 5.739 6.428 -8.689 1.00 98.12 119 ALA A O 1
ATOM 943 N N . ASP A 1 120 ? 4.860 4.861 -10.042 1.00 98.31 120 ASP A N 1
ATOM 944 C CA . ASP A 1 120 ? 3.739 4.473 -9.172 1.00 98.31 120 ASP A CA 1
ATOM 945 C C . ASP A 1 120 ? 4.190 3.980 -7.808 1.00 98.31 120 ASP A C 1
ATOM 947 O O . ASP A 1 120 ? 3.492 4.163 -6.814 1.00 98.31 120 ASP A O 1
ATOM 951 N N . TRP A 1 121 ? 5.401 3.431 -7.720 1.00 98.38 121 TRP A N 1
ATOM 952 C CA . TRP A 1 121 ? 6.002 3.095 -6.438 1.00 98.38 121 TRP A CA 1
ATOM 953 C C . TRP A 1 121 ? 6.080 4.316 -5.512 1.00 98.38 121 TRP A C 1
ATOM 955 O O . TRP A 1 121 ? 5.779 4.221 -4.326 1.00 98.38 121 TRP A O 1
ATOM 965 N N . PHE A 1 122 ? 6.424 5.496 -6.036 1.00 98.38 122 PHE A N 1
ATOM 966 C CA . PHE A 1 122 ? 6.464 6.720 -5.234 1.00 98.38 122 PHE A CA 1
ATOM 967 C C . PHE A 1 122 ? 5.061 7.164 -4.803 1.00 98.38 122 PHE A C 1
ATOM 969 O O . PHE A 1 122 ? 4.907 7.645 -3.680 1.00 98.38 122 PHE A O 1
ATOM 976 N N . PHE A 1 123 ? 4.039 6.956 -5.636 1.00 98.44 123 PHE A N 1
ATOM 977 C CA . PHE A 1 123 ? 2.646 7.183 -5.245 1.00 98.44 123 PHE A CA 1
ATOM 978 C C . PHE A 1 123 ? 2.220 6.221 -4.127 1.00 98.44 123 PHE A C 1
ATOM 980 O O . PHE A 1 123 ? 1.742 6.662 -3.082 1.00 98.44 123 PHE A O 1
ATOM 987 N N . ASN A 1 124 ? 2.516 4.926 -4.270 1.00 98.44 124 ASN A N 1
ATOM 988 C CA . ASN A 1 124 ? 2.274 3.925 -3.231 1.00 98.44 124 ASN A CA 1
ATOM 989 C C . ASN A 1 124 ? 2.969 4.306 -1.914 1.00 98.44 124 ASN A C 1
ATOM 991 O O . ASN A 1 124 ? 2.358 4.301 -0.849 1.00 98.44 124 ASN A O 1
ATOM 995 N N . ARG A 1 125 ? 4.239 4.731 -1.980 1.00 97.94 125 ARG A N 1
ATOM 996 C CA . ARG A 1 125 ? 5.017 5.187 -0.817 1.00 97.94 125 ARG A CA 1
ATOM 997 C C . ARG A 1 125 ? 4.495 6.481 -0.199 1.00 97.94 125 ARG A C 1
ATOM 999 O O . ARG A 1 125 ? 4.745 6.689 0.989 1.00 97.94 125 ARG A O 1
ATOM 1006 N N . CYS A 1 126 ? 3.822 7.342 -0.964 1.00 98.44 126 CYS A N 1
ATOM 1007 C CA . CYS A 1 126 ? 3.097 8.487 -0.417 1.00 98.44 126 CYS A CA 1
ATOM 1008 C C . CYS A 1 126 ? 2.004 7.985 0.530 1.00 98.44 126 CYS A C 1
ATOM 1010 O O . CYS A 1 126 ? 2.107 8.229 1.731 1.00 98.44 126 CYS A O 1
ATOM 1012 N N . ILE A 1 127 ? 1.065 7.181 0.016 1.00 98.56 127 ILE A N 1
ATOM 1013 C CA . ILE A 1 127 ? -0.046 6.615 0.799 1.00 98.56 127 ILE A CA 1
ATOM 1014 C C . ILE A 1 127 ? 0.486 5.846 2.010 1.00 98.56 127 ILE A C 1
ATOM 1016 O O . ILE A 1 127 ? 0.044 6.063 3.137 1.00 98.56 127 ILE A O 1
ATOM 1020 N N . ALA A 1 128 ? 1.489 4.993 1.800 1.00 98.00 128 ALA A N 1
ATOM 1021 C CA . ALA A 1 128 ? 2.048 4.172 2.860 1.00 98.00 128 ALA A CA 1
ATOM 1022 C C . ALA A 1 128 ? 2.625 5.027 3.997 1.00 98.00 128 ALA A C 1
ATOM 1024 O O . ALA A 1 128 ? 2.349 4.784 5.167 1.00 98.00 128 ALA A O 1
ATOM 1025 N N . ASN A 1 129 ? 3.401 6.066 3.671 1.00 98.25 129 ASN A N 1
ATOM 1026 C CA . ASN A 1 129 ? 3.939 6.977 4.676 1.00 98.25 129 ASN A CA 1
ATOM 1027 C C . ASN A 1 129 ? 2.821 7.768 5.382 1.00 98.25 129 ASN A C 1
ATOM 1029 O O . ASN A 1 129 ? 2.906 7.953 6.596 1.00 98.25 129 ASN A O 1
ATOM 1033 N N . THR A 1 130 ? 1.763 8.180 4.674 1.00 98.56 130 THR A N 1
ATOM 1034 C CA . THR A 1 130 ? 0.572 8.793 5.286 1.00 98.56 130 THR A CA 1
ATOM 1035 C C . THR A 1 130 ? -0.054 7.855 6.319 1.00 98.56 130 THR A C 1
ATOM 1037 O O . THR A 1 130 ? -0.300 8.265 7.452 1.00 98.56 130 THR A O 1
ATOM 1040 N N . TYR A 1 131 ? -0.214 6.571 5.989 1.00 98.38 131 TYR A N 1
ATOM 1041 C CA . TYR A 1 131 ? -0.739 5.574 6.922 1.00 98.38 131 TYR A CA 1
ATOM 1042 C C . TYR A 1 131 ? 0.172 5.327 8.127 1.00 98.38 131 TYR A C 1
ATOM 1044 O O . TYR A 1 131 ? -0.335 5.132 9.232 1.00 98.38 131 TYR A O 1
ATOM 1052 N N . ILE A 1 132 ? 1.506 5.379 7.983 1.00 97.69 132 ILE A N 1
ATOM 1053 C CA . ILE A 1 132 ? 2.388 5.331 9.165 1.00 97.69 132 ILE A CA 1
ATOM 1054 C C . ILE A 1 132 ? 2.169 6.572 10.044 1.00 97.69 132 ILE A C 1
ATOM 1056 O O . ILE A 1 132 ? 2.105 6.445 11.268 1.00 97.69 132 ILE A O 1
ATOM 1060 N N . GLY A 1 133 ? 2.002 7.752 9.438 1.00 98.06 133 GLY A N 1
ATOM 1061 C CA . GLY A 1 133 ? 1.629 8.975 10.151 1.00 98.06 133 GLY A CA 1
ATOM 1062 C C . GLY A 1 133 ? 0.350 8.794 10.970 1.00 98.06 133 GLY A C 1
ATOM 1063 O O . GLY A 1 133 ? 0.357 9.029 12.179 1.00 98.06 133 GLY A O 1
ATOM 1064 N N . PHE A 1 134 ? -0.706 8.257 10.355 1.00 98.31 134 PHE A N 1
ATOM 1065 C CA . PHE A 1 134 ? -1.949 7.937 11.059 1.00 98.31 134 PHE A CA 1
ATOM 1066 C C . PHE A 1 134 ? -1.759 6.898 12.163 1.00 98.31 134 PHE A C 1
ATOM 1068 O O . PHE A 1 134 ? -2.254 7.097 13.268 1.00 98.31 134 PHE A O 1
ATOM 1075 N N . ASN A 1 135 ? -0.998 5.826 11.920 1.00 96.94 135 ASN A N 1
ATOM 1076 C CA . ASN A 1 135 ? -0.693 4.825 12.944 1.00 96.94 135 ASN A CA 1
ATOM 1077 C C . ASN A 1 135 ? -0.013 5.445 14.168 1.00 96.94 135 ASN A C 1
ATOM 1079 O O . ASN A 1 135 ? -0.301 5.052 15.297 1.00 96.94 135 ASN A O 1
ATOM 1083 N N . TRP A 1 136 ? 0.906 6.391 13.982 1.00 96.44 136 TRP A N 1
ATOM 1084 C CA . TRP A 1 136 ? 1.555 7.076 15.100 1.00 96.44 136 TRP A CA 1
ATOM 1085 C C . TRP A 1 136 ? 0.631 8.039 15.822 1.00 96.44 136 TRP A C 1
ATOM 1087 O O . TRP A 1 136 ? 0.628 8.040 17.053 1.00 96.44 136 TRP A O 1
ATOM 1097 N N . ARG A 1 137 ? -0.191 8.785 15.081 1.00 97.50 137 ARG A N 1
ATOM 1098 C CA . ARG A 1 137 ? -1.210 9.650 15.671 1.00 97.50 137 ARG A CA 1
ATOM 1099 C C . ARG A 1 137 ? -2.208 8.845 16.510 1.00 97.50 137 ARG A C 1
ATOM 1101 O O . ARG A 1 137 ? -2.381 9.134 17.688 1.00 97.50 137 ARG A O 1
ATOM 1108 N N . CYS A 1 138 ? -2.767 7.766 15.964 1.00 97.25 138 CYS A N 1
ATOM 1109 C CA . CYS A 1 138 ? -3.673 6.870 16.689 1.00 97.25 138 CYS A CA 1
ATOM 1110 C C . CYS A 1 138 ? -3.003 6.209 17.904 1.00 97.25 138 CYS A C 1
ATOM 1112 O O . CYS A 1 138 ? -3.620 6.088 18.958 1.00 97.25 138 CYS A O 1
ATOM 1114 N N . ASN A 1 139 ? -1.733 5.803 17.802 1.00 94.94 139 ASN A N 1
ATOM 1115 C CA . ASN A 1 139 ? -0.986 5.260 18.941 1.00 94.94 139 ASN A CA 1
ATOM 1116 C C . ASN A 1 139 ? -0.814 6.274 20.078 1.00 94.94 139 ASN A C 1
ATOM 1118 O O . ASN A 1 139 ? -0.908 5.903 21.250 1.00 94.94 139 ASN A O 1
ATOM 1122 N N . LEU A 1 140 ? -0.569 7.540 19.741 1.00 95.62 140 LEU A N 1
ATOM 1123 C CA . LEU A 1 140 ? -0.491 8.608 20.725 1.00 95.62 140 LEU A CA 1
ATOM 1124 C C . LEU A 1 140 ? -1.864 8.866 21.358 1.00 95.62 140 LEU A C 1
ATOM 1126 O O . LEU A 1 140 ? -1.974 8.846 22.580 1.00 95.62 140 LEU A O 1
ATOM 1130 N N . GLU A 1 141 ? -2.905 9.051 20.543 1.00 95.62 141 GLU A N 1
ATOM 1131 C CA . GLU A 1 141 ? -4.259 9.390 21.005 1.00 95.62 141 GLU A CA 1
ATOM 1132 C C . GLU A 1 141 ? -4.916 8.271 21.829 1.00 95.62 141 GLU A C 1
ATOM 1134 O O . GLU A 1 141 ? -5.531 8.542 22.855 1.00 95.62 141 GLU A O 1
ATOM 1139 N N . LEU A 1 142 ? -4.794 7.012 21.394 1.00 93.19 142 LEU A N 1
ATOM 1140 C CA . LEU A 1 142 ? -5.549 5.885 21.960 1.00 93.19 142 LEU A CA 1
ATOM 1141 C C . LEU A 1 142 ? -4.760 5.071 22.987 1.00 93.19 142 LEU A C 1
ATOM 1143 O O . LEU A 1 142 ? -5.352 4.356 23.796 1.00 93.19 142 LEU A O 1
ATOM 1147 N N . ASN A 1 143 ? -3.427 5.116 22.917 1.00 90.69 143 ASN A N 1
ATOM 1148 C CA . ASN A 1 143 ? -2.550 4.278 23.736 1.00 90.69 143 ASN A CA 1
ATOM 1149 C C . ASN A 1 143 ? -1.498 5.091 24.515 1.00 90.69 143 ASN A C 1
ATOM 1151 O O . ASN A 1 143 ? -0.692 4.486 25.218 1.00 90.69 143 ASN A O 1
ATOM 1155 N N . ALA A 1 144 ? -1.472 6.426 24.389 1.00 93.81 144 ALA A N 1
ATOM 1156 C CA . ALA A 1 144 ? -0.451 7.307 24.971 1.00 93.81 144 ALA A CA 1
ATOM 1157 C C . ALA A 1 144 ? 0.999 6.937 24.581 1.00 93.81 144 ALA A C 1
ATOM 1159 O O . ALA A 1 144 ? 1.955 7.274 25.283 1.00 93.81 144 ALA A O 1
ATOM 1160 N N . VAL A 1 145 ? 1.188 6.249 23.448 1.00 94.25 145 VAL A N 1
ATOM 1161 C CA . VAL A 1 145 ? 2.510 5.815 22.979 1.00 94.25 145 VAL A CA 1
ATOM 1162 C C . VAL A 1 145 ? 3.143 6.919 22.141 1.00 94.25 145 VAL A C 1
ATOM 1164 O O . VAL A 1 145 ? 2.706 7.201 21.025 1.00 94.25 145 VAL A O 1
ATOM 1167 N N . LYS A 1 146 ? 4.221 7.515 22.659 1.00 93.38 146 LYS A N 1
ATOM 1168 C CA . LYS A 1 146 ? 4.994 8.544 21.955 1.00 93.38 146 LYS A CA 1
ATOM 1169 C C . LYS A 1 146 ? 6.167 7.931 21.191 1.00 93.38 146 LYS A C 1
ATOM 1171 O O . LYS A 1 146 ? 7.090 7.377 21.784 1.00 93.38 146 LYS A O 1
ATOM 1176 N N . HIS A 1 147 ? 6.150 8.076 19.870 1.00 92.69 147 HIS A N 1
ATOM 1177 C CA . HIS A 1 147 ? 7.250 7.671 18.991 1.00 92.69 147 HIS A CA 1
ATOM 1178 C C . HIS A 1 147 ? 8.302 8.785 18.873 1.00 92.69 147 HIS A C 1
ATOM 1180 O O . HIS A 1 147 ? 8.021 9.957 19.114 1.00 92.69 147 HIS A O 1
ATOM 1186 N N . LYS A 1 148 ? 9.541 8.426 18.503 1.00 93.38 148 LYS A N 1
ATOM 1187 C CA . LYS A 1 148 ? 10.645 9.398 18.329 1.00 93.38 148 LYS A CA 1
ATOM 1188 C C . LYS A 1 148 ? 10.369 10.410 17.215 1.00 93.38 148 LYS A C 1
ATOM 1190 O O . LYS A 1 148 ? 10.797 11.555 17.290 1.00 93.38 148 LYS A O 1
ATOM 1195 N N . ARG A 1 149 ? 9.747 9.938 16.145 1.00 94.38 149 ARG A N 1
ATOM 1196 C CA . ARG A 1 149 ? 9.258 10.756 15.041 1.00 94.38 149 ARG A CA 1
ATOM 1197 C C . ARG A 1 149 ? 7.734 10.816 15.203 1.00 94.38 149 ARG A C 1
ATOM 1199 O O . ARG A 1 149 ? 7.149 9.875 15.737 1.00 94.38 149 ARG A O 1
ATOM 1206 N N . ASP A 1 150 ? 7.129 11.912 14.778 1.00 94.75 150 ASP A N 1
ATOM 1207 C CA . ASP A 1 150 ? 5.692 12.160 14.871 1.00 94.75 150 ASP A CA 1
ATOM 1208 C C . ASP A 1 150 ? 4.993 11.955 13.516 1.00 94.75 150 ASP A C 1
ATOM 1210 O O . ASP A 1 150 ? 5.602 11.589 12.505 1.00 94.75 150 ASP A O 1
ATOM 1214 N N . ASP A 1 151 ? 3.679 12.120 13.516 1.00 95.19 151 ASP A N 1
ATOM 1215 C CA . ASP A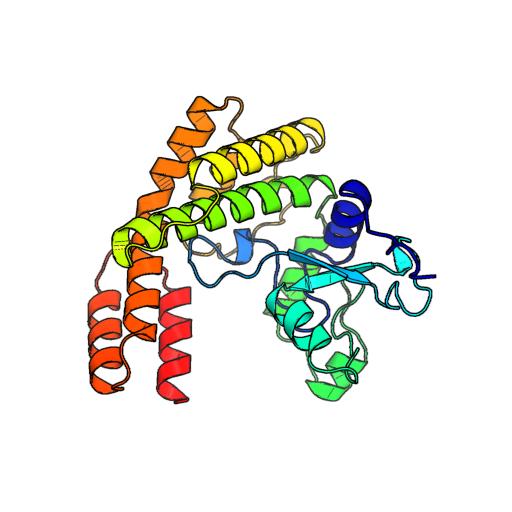 1 151 ? 2.843 12.086 12.321 1.00 95.19 151 ASP A CA 1
ATOM 1216 C C . ASP A 1 151 ? 3.274 13.136 11.285 1.00 95.19 151 ASP A C 1
ATOM 1218 O O . ASP A 1 151 ? 3.418 12.807 10.105 1.00 95.19 151 ASP A O 1
ATOM 1222 N N . ILE A 1 152 ? 3.598 14.356 11.724 1.00 96.06 152 ILE A N 1
ATOM 1223 C CA . ILE A 1 152 ? 4.080 15.443 10.861 1.00 96.06 152 ILE A CA 1
ATOM 1224 C C . ILE A 1 152 ? 5.364 15.054 10.116 1.00 96.06 152 ILE A C 1
ATOM 1226 O O . ILE A 1 152 ? 5.503 15.334 8.921 1.00 96.06 152 ILE A O 1
ATOM 1230 N N . TYR A 1 153 ? 6.302 14.362 10.766 1.00 97.88 153 TYR A N 1
ATOM 1231 C CA . TYR A 1 153 ? 7.490 13.822 10.106 1.00 97.88 153 TYR A CA 1
ATOM 1232 C C . TYR A 1 153 ? 7.119 12.903 8.935 1.00 97.88 153 TYR A C 1
ATOM 1234 O O . TYR A 1 153 ? 7.684 13.028 7.841 1.00 97.88 153 TYR A O 1
ATOM 1242 N N . TRP A 1 154 ? 6.176 11.981 9.140 1.00 98.19 154 TRP A N 1
ATOM 1243 C CA . TRP A 1 154 ? 5.760 11.070 8.076 1.00 98.19 154 TRP A CA 1
ATOM 1244 C C . TRP A 1 154 ? 4.981 11.758 6.979 1.00 98.19 154 TRP A C 1
ATOM 1246 O O . TRP A 1 154 ? 5.213 11.447 5.815 1.00 98.19 154 TRP A O 1
ATOM 1256 N N . PHE A 1 155 ? 4.122 12.712 7.316 1.00 98.38 155 PHE A N 1
ATOM 1257 C CA . PHE A 1 155 ? 3.392 13.489 6.326 1.00 98.38 155 PHE A CA 1
ATOM 1258 C C . PHE A 1 155 ? 4.346 14.292 5.438 1.00 98.38 155 PHE A C 1
ATOM 1260 O O . PHE A 1 155 ? 4.222 14.269 4.217 1.00 98.38 155 PHE A O 1
ATOM 1267 N N . ASN A 1 156 ? 5.393 14.887 6.015 1.00 98.31 156 ASN A N 1
ATOM 1268 C CA . ASN A 1 156 ? 6.467 15.514 5.243 1.00 98.31 156 ASN A CA 1
ATOM 1269 C C . ASN A 1 156 ? 7.229 14.506 4.364 1.00 98.31 156 ASN A C 1
ATOM 1271 O O . ASN A 1 156 ? 7.653 14.833 3.253 1.00 98.31 156 ASN A O 1
ATOM 1275 N N . SER A 1 157 ? 7.432 13.275 4.842 1.00 98.19 157 SER A N 1
ATOM 1276 C CA . SER A 1 157 ? 8.059 12.212 4.050 1.00 98.19 157 SER A CA 1
ATOM 1277 C C . SER A 1 157 ? 7.168 11.760 2.888 1.00 98.19 157 SER A C 1
ATOM 1279 O O . SER A 1 157 ? 7.669 11.599 1.779 1.00 98.19 157 SER A O 1
ATOM 1281 N N . ALA A 1 158 ? 5.869 11.582 3.122 1.00 98.44 158 ALA A N 1
ATOM 1282 C CA . ALA A 1 158 ? 4.863 11.246 2.118 1.00 98.44 158 ALA A CA 1
ATOM 1283 C C . ALA A 1 158 ? 4.758 12.330 1.039 1.00 98.44 158 ALA A C 1
ATOM 1285 O O . ALA A 1 158 ? 4.856 12.019 -0.146 1.00 98.44 158 ALA A O 1
ATOM 1286 N N . TRP A 1 159 ? 4.712 13.606 1.434 1.00 98.62 159 TRP A N 1
ATOM 1287 C CA . TRP A 1 159 ? 4.712 14.732 0.501 1.00 98.62 159 TRP A CA 1
ATOM 1288 C C . TRP A 1 159 ? 5.910 14.695 -0.461 1.00 98.62 159 TRP A C 1
ATOM 1290 O O . TRP A 1 159 ? 5.746 14.806 -1.675 1.00 98.62 159 TRP A O 1
ATOM 1300 N N . LYS A 1 160 ? 7.122 14.422 0.042 1.00 98.44 160 LYS A N 1
ATOM 1301 C CA . LYS A 1 160 ? 8.316 14.260 -0.813 1.00 98.44 160 LYS A CA 1
ATOM 1302 C C . LYS A 1 160 ? 8.177 13.108 -1.818 1.00 98.44 160 LYS A C 1
ATOM 1304 O O . LYS A 1 160 ? 8.716 13.189 -2.926 1.00 98.44 160 LYS A O 1
ATOM 1309 N N . ARG A 1 161 ? 7.468 12.032 -1.454 1.00 98.25 161 ARG A N 1
ATOM 1310 C CA . ARG A 1 161 ? 7.166 10.920 -2.370 1.00 98.25 161 ARG A CA 1
ATOM 1311 C C . ARG A 1 161 ? 6.184 11.341 -3.446 1.00 98.25 161 ARG A C 1
ATOM 1313 O O . ARG A 1 161 ? 6.474 11.104 -4.614 1.00 98.25 161 ARG A O 1
ATOM 1320 N N . LEU A 1 162 ? 5.119 12.047 -3.079 1.00 98.56 162 LEU A N 1
ATOM 1321 C CA . LEU A 1 162 ? 4.153 12.578 -4.036 1.00 98.56 162 LEU A CA 1
ATOM 1322 C C . LEU A 1 162 ? 4.802 13.547 -5.031 1.00 98.56 162 LEU A C 1
ATOM 1324 O O . LEU A 1 162 ? 4.609 13.426 -6.235 1.00 98.56 162 LEU A O 1
ATOM 1328 N N . GLN A 1 163 ? 5.681 14.433 -4.561 1.00 98.25 163 GLN A N 1
ATOM 1329 C CA . GLN A 1 163 ? 6.458 15.304 -5.447 1.00 98.25 163 GLN A CA 1
ATOM 1330 C C . GLN A 1 163 ? 7.358 14.516 -6.407 1.00 98.25 163 GLN A C 1
ATOM 1332 O O . GLN A 1 163 ? 7.556 14.922 -7.550 1.00 98.25 163 GLN A O 1
ATOM 1337 N N . THR A 1 164 ? 7.929 13.398 -5.954 1.00 98.06 164 THR A N 1
ATOM 1338 C CA . THR A 1 164 ? 8.750 12.531 -6.810 1.00 98.06 164 THR A CA 1
ATOM 1339 C C . THR A 1 164 ? 7.893 11.801 -7.842 1.00 98.06 164 THR A C 1
ATOM 1341 O O . THR A 1 164 ? 8.301 11.717 -8.997 1.00 98.06 164 THR A O 1
ATOM 1344 N N . TYR A 1 165 ? 6.704 11.334 -7.452 1.00 98.12 165 TYR A N 1
ATOM 1345 C CA . TYR A 1 165 ? 5.705 10.777 -8.361 1.00 98.12 165 TYR A CA 1
ATOM 1346 C C . TYR A 1 165 ? 5.311 11.795 -9.437 1.00 98.12 165 TYR A C 1
ATOM 1348 O O . TYR A 1 165 ? 5.515 11.531 -10.616 1.00 98.12 165 TYR A O 1
ATOM 1356 N N . ASN A 1 166 ? 4.883 12.999 -9.046 1.00 96.56 166 ASN A N 1
ATOM 1357 C CA . ASN A 1 166 ? 4.448 14.049 -9.973 1.00 96.56 166 ASN A CA 1
ATOM 1358 C C . ASN A 1 166 ? 5.535 14.449 -10.985 1.00 96.56 166 ASN A C 1
ATOM 1360 O O . ASN A 1 166 ? 5.215 14.807 -12.113 1.00 96.56 166 ASN A O 1
ATOM 1364 N N . LYS A 1 167 ? 6.817 14.369 -10.602 1.00 96.56 167 LYS A N 1
ATOM 1365 C CA . LYS A 1 167 ? 7.957 14.642 -11.496 1.00 96.56 167 LYS A CA 1
ATOM 1366 C C . LYS A 1 167 ? 8.275 13.504 -12.468 1.00 96.56 167 LYS A C 1
ATOM 1368 O O . LYS A 1 167 ? 8.916 13.762 -13.481 1.00 96.56 167 LYS A O 1
ATOM 1373 N N . LYS A 1 168 ? 7.941 12.259 -12.118 1.00 96.44 168 LYS A N 1
ATOM 1374 C CA . LYS A 1 168 ? 8.359 11.051 -12.851 1.00 96.44 168 LYS A CA 1
ATOM 1375 C C . LYS A 1 168 ? 7.229 10.353 -13.602 1.00 96.44 168 LYS A C 1
ATOM 1377 O O . LYS A 1 168 ? 7.532 9.536 -14.465 1.00 96.44 168 LYS A O 1
ATOM 1382 N N . ARG A 1 169 ? 5.973 10.598 -13.228 1.00 94.56 169 ARG A N 1
ATOM 1383 C CA . ARG A 1 169 ? 4.806 9.954 -13.834 1.00 94.56 169 ARG A CA 1
ATOM 1384 C C . ARG A 1 169 ? 4.647 10.362 -15.294 1.00 94.56 169 ARG A C 1
ATOM 1386 O O . ARG A 1 169 ? 4.977 11.489 -15.667 1.00 94.56 169 ARG A O 1
ATOM 1393 N N . ASN A 1 170 ? 4.091 9.454 -16.085 1.00 88.88 170 ASN A N 1
ATOM 1394 C CA . ASN A 1 170 ? 3.606 9.770 -17.418 1.00 88.88 170 ASN A CA 1
ATOM 1395 C C . ASN A 1 170 ? 2.372 10.687 -17.367 1.00 88.88 170 ASN A C 1
ATOM 1397 O O . ASN A 1 170 ? 1.812 10.967 -16.307 1.00 88.88 170 ASN A O 1
ATOM 1401 N N . THR A 1 171 ? 1.948 11.170 -18.534 1.00 88.31 171 THR A N 1
ATOM 1402 C CA . THR A 1 171 ? 0.751 12.013 -18.678 1.00 88.31 171 THR A CA 1
ATOM 1403 C C . THR A 1 171 ? -0.537 11.285 -18.310 1.00 88.31 171 THR A C 1
ATOM 1405 O O . THR A 1 171 ? -1.461 11.925 -17.819 1.00 88.31 171 THR A O 1
ATOM 1408 N N . ASN A 1 172 ? -0.594 9.970 -18.542 1.00 93.81 172 ASN A N 1
ATOM 1409 C CA . ASN A 1 172 ? -1.790 9.176 -18.289 1.00 93.81 172 ASN A CA 1
ATOM 1410 C C . ASN A 1 172 ? -1.958 8.918 -16.789 1.00 93.81 172 ASN A C 1
ATOM 1412 O O . ASN A 1 172 ? -1.048 8.407 -16.126 1.00 93.81 172 ASN A O 1
ATOM 1416 N N . LYS A 1 173 ? -3.147 9.219 -16.272 1.00 94.19 173 LYS A N 1
ATOM 1417 C CA . LYS A 1 173 ? -3.491 9.054 -14.854 1.00 94.19 173 LYS A CA 1
ATOM 1418 C C . LYS A 1 173 ? -3.594 7.583 -14.450 1.00 94.19 173 LYS A C 1
ATOM 1420 O O . LYS A 1 173 ? -3.732 6.693 -15.293 1.00 94.19 173 LYS A O 1
ATOM 1425 N N . ILE A 1 174 ? -3.561 7.317 -13.143 1.00 96.81 174 ILE A N 1
ATOM 1426 C CA . ILE A 1 174 ? -3.697 5.963 -12.572 1.00 96.81 174 ILE A CA 1
ATOM 1427 C C . ILE A 1 174 ? -4.975 5.268 -13.075 1.00 96.81 174 ILE A C 1
ATOM 1429 O O . ILE A 1 174 ? -4.929 4.109 -13.492 1.00 96.81 174 ILE A O 1
ATOM 1433 N N . LEU A 1 175 ? -6.104 5.983 -13.089 1.00 95.12 175 LEU A N 1
ATOM 1434 C CA . LEU A 1 175 ? -7.380 5.449 -13.581 1.00 95.12 175 LEU A CA 1
ATOM 1435 C C . LEU A 1 175 ? -7.340 5.119 -15.081 1.00 95.12 175 LEU A C 1
ATOM 1437 O O . LEU A 1 175 ? -7.807 4.062 -15.492 1.00 95.12 175 LEU A O 1
ATOM 1441 N N . GLU A 1 176 ? -6.737 5.987 -15.893 1.00 95.12 176 GLU A N 1
ATOM 1442 C CA . GLU A 1 176 ? -6.659 5.828 -17.354 1.00 95.12 176 GLU A CA 1
ATOM 1443 C C . GLU A 1 176 ? -5.792 4.634 -17.768 1.00 95.12 176 GLU A C 1
ATOM 1445 O O . GLU A 1 176 ? -6.030 4.015 -18.803 1.00 95.12 176 GLU A O 1
ATOM 1450 N N . ARG A 1 177 ? -4.797 4.279 -16.947 1.00 95.94 177 ARG A N 1
ATOM 1451 C CA . ARG A 1 177 ? -3.938 3.106 -17.171 1.00 95.94 177 ARG A CA 1
ATOM 1452 C C . ARG A 1 177 ? -4.582 1.784 -16.751 1.00 95.94 177 ARG A C 1
ATOM 1454 O O . ARG A 1 177 ? -3.984 0.729 -16.977 1.00 95.94 177 ARG A O 1
ATOM 1461 N N . GLY A 1 178 ? -5.778 1.834 -16.160 1.00 96.12 178 GLY A N 1
ATOM 1462 C CA . GLY A 1 178 ? -6.526 0.655 -15.738 1.00 96.12 178 GLY A CA 1
ATOM 1463 C C . GLY A 1 178 ? -5.835 -0.120 -14.622 1.00 96.12 178 GLY A C 1
ATOM 1464 O O . GLY A 1 178 ? -5.957 -1.331 -14.580 1.00 96.12 178 GLY A O 1
ATOM 1465 N N . ILE A 1 179 ? -5.079 0.544 -13.739 1.00 96.94 179 ILE A N 1
ATOM 1466 C CA . ILE A 1 179 ? -4.367 -0.103 -12.616 1.00 96.94 179 ILE A CA 1
ATOM 1467 C C . ILE A 1 179 ? -5.149 -0.025 -11.290 1.00 96.94 179 ILE A C 1
ATOM 1469 O O . ILE A 1 179 ? -4.604 -0.278 -10.217 1.00 96.94 179 ILE A O 1
ATOM 1473 N N . VAL A 1 180 ? -6.447 0.281 -11.350 1.00 97.06 180 VAL A N 1
ATOM 1474 C CA . VAL A 1 180 ? -7.399 0.246 -10.224 1.00 97.06 180 VAL A CA 1
ATOM 1475 C C . VAL A 1 180 ? -8.414 -0.854 -10.500 1.00 97.06 180 VAL A C 1
ATOM 1477 O O . VAL A 1 180 ? -8.844 -1.003 -11.639 1.00 97.06 180 VAL A O 1
ATOM 1480 N N . CYS A 1 181 ? -8.741 -1.662 -9.495 1.00 93.06 181 CYS A N 1
ATOM 1481 C CA . CYS A 1 181 ? -9.710 -2.743 -9.660 1.00 93.06 181 CYS A CA 1
ATOM 1482 C C . CYS A 1 181 ? -11.130 -2.205 -9.909 1.00 93.06 181 CYS A C 1
ATOM 1484 O O . CYS A 1 181 ? -11.504 -1.151 -9.395 1.00 93.06 181 CYS A O 1
ATOM 1486 N N . ASP A 1 182 ? -11.928 -2.968 -10.662 1.00 88.81 182 ASP A N 1
ATOM 1487 C CA . ASP A 1 182 ? -13.298 -2.588 -11.051 1.00 88.81 182 ASP A CA 1
ATOM 1488 C C . ASP A 1 182 ? -14.238 -2.411 -9.851 1.00 88.81 182 ASP A C 1
ATOM 1490 O O . ASP A 1 182 ? -15.169 -1.607 -9.888 1.00 88.81 182 ASP A O 1
ATOM 1494 N N . SER A 1 183 ? -13.990 -3.166 -8.778 1.00 90.88 183 SER A N 1
ATOM 1495 C CA . SER A 1 183 ? -14.675 -3.036 -7.493 1.00 90.88 183 SER A CA 1
ATOM 1496 C C . SER A 1 183 ? -13.702 -2.443 -6.471 1.00 90.88 183 SER A C 1
ATOM 1498 O O . SER A 1 183 ? -13.138 -3.201 -5.674 1.00 90.88 183 SER A O 1
ATOM 1500 N N . PRO A 1 184 ? -13.462 -1.118 -6.505 1.00 92.44 184 PRO A N 1
ATOM 1501 C CA . PRO A 1 184 ? -12.467 -0.483 -5.659 1.00 92.44 184 PRO A CA 1
ATOM 1502 C C . PRO A 1 184 ? -12.814 -0.656 -4.171 1.00 92.44 184 PRO A C 1
ATOM 1504 O O . PRO A 1 184 ? -13.970 -0.448 -3.790 1.00 92.44 184 PRO A O 1
ATOM 1507 N N . PRO A 1 185 ? -11.827 -0.996 -3.324 1.00 93.81 185 PRO A N 1
ATOM 1508 C CA . PRO A 1 185 ? -12.006 -1.057 -1.884 1.00 93.81 185 PRO A CA 1
ATOM 1509 C C . PRO A 1 185 ? -12.472 0.266 -1.282 1.00 93.81 185 PRO A C 1
ATOM 1511 O O . PRO A 1 185 ? -12.331 1.351 -1.860 1.00 93.81 185 PRO A O 1
ATOM 1514 N N . PHE A 1 186 ? -12.959 0.179 -0.048 1.00 94.94 186 PHE A N 1
ATOM 1515 C CA . PHE A 1 186 ? -13.359 1.351 0.719 1.00 94.94 186 PHE A CA 1
ATOM 1516 C C . PHE A 1 186 ? -12.240 2.404 0.800 1.00 94.94 186 PHE A C 1
ATOM 1518 O O . PHE A 1 186 ? -11.125 2.132 1.258 1.00 94.94 186 PHE A O 1
ATOM 1525 N N . GLY A 1 187 ? -12.557 3.635 0.394 1.00 95.81 187 GLY A N 1
ATOM 1526 C CA . GLY A 1 187 ? -11.641 4.771 0.463 1.00 95.81 187 GLY A CA 1
ATOM 1527 C C . GLY A 1 187 ? -10.712 4.945 -0.744 1.00 95.81 187 GLY A C 1
ATOM 1528 O O . GLY A 1 187 ? -9.900 5.869 -0.752 1.00 95.81 187 GLY A O 1
ATOM 1529 N N . THR A 1 188 ? -10.772 4.077 -1.761 1.00 96.69 188 THR A N 1
ATOM 1530 C CA . THR A 1 188 ? -9.859 4.153 -2.919 1.00 96.69 188 THR A CA 1
ATOM 1531 C C . THR A 1 188 ? -10.034 5.441 -3.727 1.00 96.69 188 THR A C 1
ATOM 1533 O O . THR A 1 188 ? -9.040 6.019 -4.168 1.00 96.69 188 THR A O 1
ATOM 1536 N N . THR A 1 189 ? -11.259 5.953 -3.870 1.00 95.56 189 THR A N 1
ATOM 1537 C CA . THR A 1 189 ? -11.521 7.240 -4.542 1.00 95.56 189 THR A CA 1
ATOM 1538 C C . THR A 1 189 ? -10.849 8.399 -3.808 1.00 95.56 189 THR A C 1
ATOM 1540 O O . THR A 1 189 ? -10.226 9.261 -4.423 1.00 95.56 189 THR A O 1
ATOM 1543 N N . GLU A 1 190 ? -10.917 8.409 -2.480 1.00 97.31 190 GLU A N 1
ATOM 1544 C CA . GLU A 1 190 ? -10.284 9.411 -1.633 1.00 97.31 190 GLU A CA 1
ATOM 1545 C C . GLU A 1 190 ? -8.759 9.337 -1.719 1.00 97.31 190 GLU A C 1
ATOM 1547 O O . GLU A 1 190 ? -8.102 10.376 -1.748 1.00 97.31 190 GLU A O 1
ATOM 1552 N N . LEU A 1 191 ? -8.189 8.133 -1.819 1.00 98.00 191 LEU A N 1
ATOM 1553 C CA . LEU A 1 191 ? -6.753 7.950 -2.039 1.00 98.00 191 LEU A CA 1
ATOM 1554 C C . LEU A 1 191 ? -6.308 8.454 -3.413 1.00 98.00 191 LEU A C 1
ATOM 1556 O O . LEU A 1 191 ? -5.277 9.115 -3.514 1.00 98.00 191 LEU A O 1
ATOM 1560 N N . LEU A 1 192 ? -7.099 8.197 -4.457 1.00 97.62 192 LEU A N 1
ATOM 1561 C CA . LEU A 1 192 ? -6.816 8.660 -5.817 1.00 97.62 192 LEU A CA 1
ATOM 1562 C C . LEU A 1 192 ? -6.775 10.186 -5.927 1.00 97.62 192 LEU A C 1
ATOM 1564 O O . LEU A 1 192 ? -6.009 10.708 -6.730 1.00 97.62 192 LEU A O 1
ATOM 1568 N N . ARG A 1 193 ? -7.502 10.924 -5.075 1.00 97.56 193 ARG A N 1
ATOM 1569 C CA . ARG A 1 193 ? -7.428 12.397 -5.042 1.00 97.56 193 ARG A CA 1
ATOM 1570 C C . ARG A 1 193 ? -6.016 12.924 -4.782 1.00 97.56 193 ARG A C 1
ATOM 1572 O O . ARG A 1 193 ? -5.719 14.035 -5.213 1.00 97.56 193 ARG A O 1
ATOM 1579 N N . ALA A 1 194 ? -5.140 12.143 -4.140 1.00 97.62 194 ALA A N 1
ATOM 1580 C CA . ALA A 1 194 ? -3.740 12.519 -3.954 1.00 97.62 194 ALA A CA 1
ATOM 1581 C C . ALA A 1 194 ? -3.009 12.761 -5.284 1.00 97.62 194 ALA A C 1
ATOM 1583 O O . ALA A 1 194 ? -2.067 13.547 -5.328 1.00 97.62 194 ALA A O 1
ATOM 1584 N N . GLU A 1 195 ? -3.452 12.120 -6.370 1.00 97.00 195 GLU A N 1
ATOM 1585 C CA . GLU A 1 195 ? -2.869 12.255 -7.706 1.00 97.00 195 GLU A CA 1
ATOM 1586 C C . GLU A 1 195 ? -2.983 13.686 -8.275 1.00 97.00 195 GLU A C 1
ATOM 1588 O O . GLU A 1 195 ? -2.157 14.099 -9.096 1.00 97.00 195 GLU A O 1
ATOM 1593 N N . GLU A 1 196 ? -3.974 14.457 -7.822 1.00 95.75 196 GLU A N 1
ATOM 1594 C CA . GLU A 1 196 ? -4.253 15.821 -8.293 1.00 95.75 196 GLU A CA 1
ATOM 1595 C C . GLU A 1 196 ? -3.580 16.908 -7.441 1.00 95.75 196 GLU A C 1
ATOM 1597 O O . GLU A 1 196 ? -3.643 18.096 -7.763 1.00 95.75 196 GLU A O 1
ATOM 1602 N N . ILE A 1 197 ? -2.936 16.525 -6.338 1.00 97.56 197 ILE A N 1
ATOM 1603 C CA . ILE A 1 197 ? -2.392 17.465 -5.362 1.00 97.56 197 ILE A CA 1
ATOM 1604 C C . ILE A 1 197 ? -1.035 17.999 -5.822 1.00 9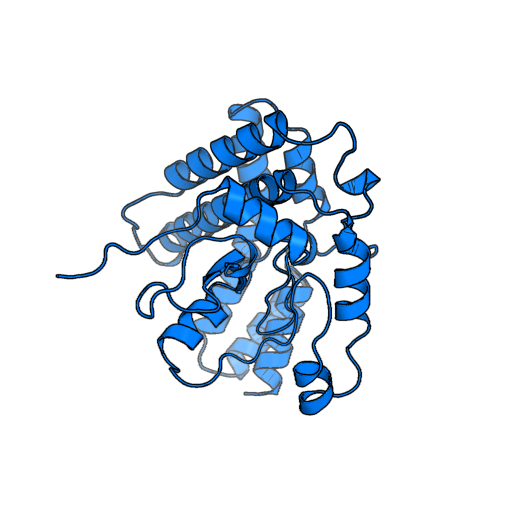7.56 197 ILE A C 1
ATOM 1606 O O . ILE A 1 197 ? -0.095 17.244 -6.086 1.00 97.56 197 ILE A O 1
ATOM 1610 N N . ASN A 1 198 ? -0.916 19.329 -5.847 1.00 95.25 198 ASN A N 1
ATOM 1611 C CA . ASN A 1 198 ? 0.281 20.029 -6.319 1.00 95.25 198 ASN A CA 1
ATOM 1612 C C . ASN A 1 198 ? 0.939 20.925 -5.263 1.00 95.25 198 ASN A C 1
ATOM 1614 O O . ASN A 1 198 ? 2.069 21.372 -5.472 1.00 95.25 198 ASN A O 1
ATOM 1618 N N . THR A 1 199 ? 0.296 21.148 -4.114 1.00 98.00 199 THR A N 1
ATOM 1619 C CA . THR A 1 199 ? 0.869 21.926 -3.009 1.00 98.00 199 THR A CA 1
ATOM 1620 C C . THR A 1 199 ? 0.913 21.125 -1.710 1.00 98.00 199 THR A C 1
ATOM 1622 O O . THR A 1 199 ? 0.184 20.153 -1.520 1.00 98.00 199 THR A O 1
ATOM 1625 N N . GLN A 1 200 ? 1.800 21.534 -0.800 1.00 98.06 200 GLN A N 1
ATOM 1626 C CA . GLN A 1 200 ? 1.948 20.868 0.492 1.00 98.06 200 GLN A CA 1
ATOM 1627 C C . GLN A 1 200 ? 0.741 21.101 1.410 1.00 98.06 200 GLN A C 1
ATOM 1629 O O . GLN A 1 200 ? 0.384 20.211 2.178 1.00 98.06 200 GLN A O 1
ATOM 1634 N N . ASN A 1 201 ? 0.115 22.276 1.326 1.00 98.12 201 ASN A N 1
ATOM 1635 C CA . ASN A 1 201 ? -1.068 22.593 2.122 1.00 98.12 201 ASN A CA 1
ATOM 1636 C C . ASN A 1 201 ? -2.241 21.705 1.702 1.00 98.12 201 ASN A C 1
ATOM 1638 O O . ASN A 1 201 ? -2.799 21.021 2.553 1.00 98.12 201 ASN A O 1
ATOM 1642 N N . ASP A 1 202 ? -2.506 21.603 0.396 1.00 98.25 202 ASP A N 1
ATOM 1643 C CA . ASP A 1 202 ? -3.539 20.711 -0.145 1.00 98.25 202 ASP A CA 1
ATOM 1644 C C . ASP A 1 202 ? -3.273 19.243 0.238 1.00 98.25 202 ASP A C 1
ATOM 1646 O O . ASP A 1 202 ? -4.200 18.489 0.528 1.00 98.25 202 ASP A O 1
ATOM 1650 N N . TYR A 1 203 ? -1.998 18.827 0.285 1.00 98.62 203 TYR A N 1
ATOM 1651 C CA . TYR A 1 203 ? -1.613 17.496 0.764 1.00 98.62 203 TYR A CA 1
ATOM 1652 C C . TYR A 1 203 ? -1.988 17.281 2.238 1.00 98.62 203 TYR A C 1
ATOM 1654 O O . TYR A 1 203 ? -2.524 16.228 2.584 1.00 98.62 203 TYR A O 1
ATOM 1662 N N . PHE A 1 204 ? -1.715 18.250 3.116 1.00 98.00 204 PHE A N 1
ATOM 1663 C CA . PHE A 1 204 ? -2.097 18.137 4.523 1.00 98.00 204 PHE A CA 1
ATOM 1664 C C . PHE A 1 204 ? -3.618 18.156 4.700 1.00 98.00 204 PHE A C 1
ATOM 1666 O O . PHE A 1 204 ? -4.139 17.336 5.450 1.00 98.00 204 PHE A O 1
ATOM 1673 N N . GLU A 1 205 ? -4.337 19.010 3.970 1.00 98.19 205 GLU A N 1
ATOM 1674 C CA . GLU A 1 205 ? -5.805 19.033 3.978 1.00 98.19 205 GLU A CA 1
ATOM 1675 C C . GLU A 1 205 ? -6.399 17.698 3.516 1.00 98.19 205 GLU A C 1
ATOM 1677 O O . GLU A 1 205 ? -7.308 17.162 4.152 1.00 98.19 205 GLU A O 1
ATOM 1682 N N . TRP A 1 206 ? -5.845 17.107 2.453 1.00 98.25 206 TRP A N 1
ATOM 1683 C CA . TRP A 1 206 ? -6.220 15.770 2.003 1.00 98.25 206 TRP A CA 1
ATOM 1684 C C . TRP A 1 206 ? -5.969 14.711 3.080 1.00 98.25 206 TRP A C 1
ATOM 1686 O O . TRP A 1 206 ? -6.873 13.926 3.372 1.00 98.25 206 TRP A O 1
ATOM 1696 N N . ALA A 1 207 ? -4.786 14.707 3.703 1.00 98.25 207 ALA A N 1
ATOM 1697 C CA . ALA A 1 207 ? -4.454 13.750 4.755 1.00 98.25 207 ALA A CA 1
ATOM 1698 C C . ALA A 1 207 ? -5.427 13.861 5.943 1.00 98.25 207 ALA A C 1
ATOM 1700 O O . ALA A 1 207 ? -5.945 12.848 6.410 1.00 98.25 207 ALA A O 1
ATOM 1701 N N . GLU A 1 208 ? -5.748 15.075 6.392 1.00 97.56 208 GLU A N 1
ATOM 1702 C CA . GLU A 1 208 ? -6.745 15.282 7.449 1.00 97.56 208 GLU A CA 1
ATOM 1703 C C . GLU A 1 208 ? -8.149 14.830 7.016 1.00 97.56 208 GLU A C 1
ATOM 1705 O O . GLU A 1 208 ? -8.858 14.193 7.796 1.00 97.56 208 GLU A O 1
ATOM 1710 N N . SER A 1 209 ? -8.535 15.063 5.755 1.00 96.44 209 SER A N 1
ATOM 1711 C CA . SER A 1 209 ? -9.854 14.664 5.240 1.00 96.44 209 SER A CA 1
ATOM 1712 C C . SER A 1 209 ? -10.089 13.149 5.263 1.00 96.44 209 SER A C 1
ATOM 1714 O O . SER A 1 209 ? -11.222 12.703 5.449 1.00 96.44 209 SER A O 1
ATOM 1716 N N . ILE A 1 210 ? -9.026 12.348 5.121 1.00 97.00 210 ILE A N 1
ATOM 1717 C CA . ILE A 1 210 ? -9.112 10.882 5.159 1.00 97.00 210 ILE A CA 1
ATOM 1718 C C . ILE A 1 210 ? -8.794 10.291 6.538 1.00 97.00 210 ILE A C 1
ATOM 1720 O O . ILE A 1 210 ? -9.053 9.106 6.772 1.00 97.00 210 ILE A O 1
ATOM 1724 N N . TYR A 1 211 ? -8.259 11.091 7.468 1.00 97.62 211 TYR A N 1
ATOM 1725 C CA . TYR A 1 211 ? -7.827 10.608 8.779 1.00 97.62 211 TYR A CA 1
ATOM 1726 C C . TYR A 1 211 ? -8.976 9.997 9.579 1.00 97.62 211 TYR A C 1
ATOM 1728 O O . TYR A 1 211 ? -8.802 8.927 10.158 1.00 97.62 211 TYR A O 1
ATOM 1736 N N . LEU A 1 212 ? -10.162 10.618 9.581 1.00 94.62 212 LEU A N 1
ATOM 1737 C CA . LEU A 1 212 ? -11.306 10.105 10.342 1.00 94.62 212 LEU A CA 1
ATOM 1738 C C . LEU A 1 212 ? -11.698 8.687 9.894 1.00 94.62 212 LEU A C 1
ATOM 1740 O O . LEU A 1 212 ? -11.909 7.814 10.735 1.00 94.62 212 LEU A O 1
ATOM 1744 N N . MET A 1 213 ? -11.720 8.438 8.580 1.00 95.38 213 MET A N 1
ATOM 1745 C CA . MET A 1 213 ? -11.984 7.109 8.021 1.00 95.38 213 MET A CA 1
ATOM 1746 C C . MET A 1 213 ? -10.932 6.098 8.480 1.00 95.38 213 MET A C 1
ATOM 1748 O O . MET A 1 213 ? -11.269 4.998 8.916 1.00 95.38 213 MET A O 1
ATOM 1752 N N . TYR A 1 214 ? -9.653 6.471 8.449 1.00 97.62 214 TYR A N 1
ATOM 1753 C CA . TYR A 1 214 ? -8.584 5.595 8.922 1.00 97.62 214 TYR A CA 1
ATOM 1754 C C . TYR A 1 214 ? -8.682 5.322 10.431 1.00 97.62 214 TYR A C 1
ATOM 1756 O O . TYR A 1 214 ? -8.574 4.173 10.863 1.00 97.62 214 TYR A O 1
ATOM 1764 N N . LYS A 1 215 ? -8.924 6.365 11.232 1.00 97.12 215 LYS A N 1
ATOM 1765 C CA . LYS A 1 215 ? -8.994 6.309 12.695 1.00 97.12 215 LYS A CA 1
ATOM 1766 C C . LYS A 1 215 ? -10.090 5.368 13.182 1.00 97.12 215 LYS A C 1
ATOM 1768 O O . LYS A 1 215 ? -9.798 4.516 14.014 1.00 97.12 215 LYS A O 1
ATOM 1773 N N . LEU A 1 216 ? -11.306 5.458 12.638 1.00 95.25 216 LEU A N 1
ATOM 1774 C CA . LEU A 1 216 ? -12.417 4.575 13.028 1.00 95.25 216 LEU A CA 1
ATOM 1775 C C . LEU A 1 216 ? -12.064 3.091 12.831 1.00 95.25 216 LEU A C 1
ATOM 1777 O O . LEU A 1 216 ? -12.343 2.241 13.678 1.00 95.25 216 LEU A O 1
ATOM 1781 N N . ASN A 1 217 ? -11.384 2.783 11.728 1.00 96.44 217 ASN A N 1
ATOM 1782 C CA . ASN A 1 217 ? -10.927 1.432 11.421 1.00 96.44 217 ASN A CA 1
ATOM 1783 C C . ASN A 1 217 ? -9.754 0.994 12.308 1.00 96.44 217 ASN A C 1
ATOM 1785 O O . ASN A 1 217 ? -9.689 -0.164 12.728 1.00 96.44 217 ASN A O 1
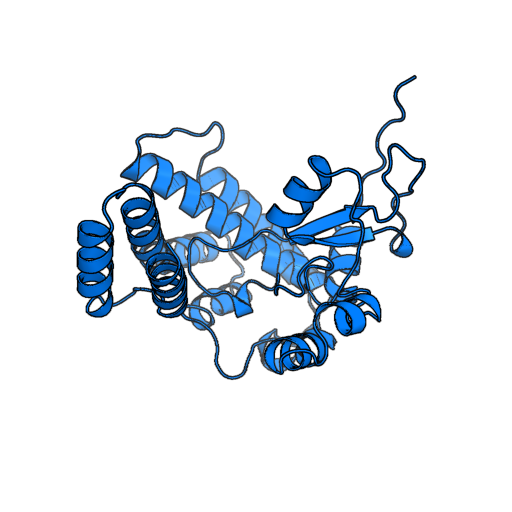ATOM 1789 N N . TYR A 1 218 ? -8.851 1.917 12.643 1.00 96.94 218 TYR A N 1
ATOM 1790 C CA . TYR A 1 218 ? -7.785 1.685 13.616 1.00 96.94 218 TYR A CA 1
ATOM 1791 C C . TYR A 1 218 ? -8.343 1.380 15.011 1.00 96.94 218 TYR A C 1
ATOM 1793 O O . TYR A 1 218 ? -7.915 0.417 15.644 1.00 96.94 218 TYR A O 1
ATOM 1801 N N . GLU A 1 219 ? -9.314 2.158 15.486 1.00 95.69 219 GLU A N 1
ATOM 1802 C CA . GLU A 1 219 ? -9.987 1.959 16.774 1.00 95.69 219 GLU A CA 1
ATOM 1803 C C . GLU A 1 219 ? -10.674 0.596 16.855 1.00 95.69 219 GLU A C 1
ATOM 1805 O O . GLU A 1 219 ? -10.515 -0.108 17.858 1.00 95.69 219 GLU A O 1
ATOM 1810 N N . LEU A 1 220 ? -11.378 0.196 15.790 1.00 95.38 220 LEU A N 1
ATOM 1811 C CA . LEU A 1 220 ? -11.989 -1.127 15.684 1.00 95.38 220 LEU A CA 1
ATOM 1812 C C . LEU A 1 220 ? -10.939 -2.238 15.801 1.00 95.38 220 LEU A C 1
ATOM 1814 O O . LEU A 1 220 ? -11.081 -3.126 16.645 1.00 95.38 220 LEU A O 1
ATOM 1818 N N . LEU A 1 221 ? -9.867 -2.179 15.002 1.00 95.25 221 LEU A N 1
ATOM 1819 C CA . LEU A 1 221 ? -8.815 -3.197 15.030 1.00 95.25 221 LEU A CA 1
ATOM 1820 C C . LEU A 1 221 ? -8.103 -3.239 16.392 1.00 95.25 221 LEU A C 1
ATOM 1822 O O . LEU A 1 221 ? -7.913 -4.313 16.957 1.00 95.25 221 LEU A O 1
ATOM 1826 N N . ASN A 1 222 ? -7.747 -2.082 16.951 1.00 94.00 222 ASN A N 1
ATOM 1827 C CA . ASN A 1 222 ? -7.099 -1.978 18.259 1.00 94.00 222 ASN A CA 1
ATOM 1828 C C . ASN A 1 222 ? -7.985 -2.570 19.366 1.00 94.00 222 ASN A C 1
ATOM 1830 O O . ASN A 1 222 ? -7.504 -3.326 20.209 1.00 94.00 222 ASN A O 1
ATOM 1834 N N . SER A 1 223 ? -9.288 -2.275 19.343 1.00 93.56 223 SER A N 1
ATOM 1835 C CA . SER A 1 223 ? -10.249 -2.824 20.306 1.00 93.56 223 SER A CA 1
ATOM 1836 C C . SER A 1 223 ? -10.397 -4.337 20.150 1.00 93.56 223 SER A C 1
ATOM 1838 O O . SER A 1 223 ? -10.360 -5.064 21.142 1.00 93.56 223 SER A O 1
ATOM 1840 N N . TYR A 1 224 ? -10.474 -4.833 18.911 1.00 93.94 224 TYR A N 1
ATOM 1841 C CA . TYR A 1 224 ? -10.542 -6.266 18.621 1.00 93.94 224 TYR A CA 1
ATOM 1842 C C . TYR A 1 224 ? -9.317 -7.022 19.158 1.00 93.94 224 TYR A C 1
ATOM 1844 O O . TYR A 1 224 ? -9.463 -8.059 19.809 1.00 93.94 224 TYR A O 1
ATOM 1852 N N . LEU A 1 225 ? -8.114 -6.483 18.932 1.00 91.31 225 LEU A N 1
ATOM 1853 C CA . LEU A 1 225 ? -6.854 -7.086 19.377 1.00 91.31 225 LEU A CA 1
ATOM 1854 C C . LEU A 1 225 ? -6.682 -7.044 20.904 1.00 91.31 225 LEU A C 1
ATOM 1856 O O . LEU A 1 225 ? -6.150 -7.991 21.483 1.00 91.31 225 LEU A O 1
ATOM 1860 N N . LYS A 1 226 ? -7.145 -5.976 21.569 1.00 90.12 226 LYS A N 1
ATOM 1861 C CA . LYS A 1 226 ? -7.116 -5.860 23.039 1.00 90.12 226 LYS A CA 1
ATOM 1862 C C . LYS A 1 226 ? -8.120 -6.789 23.722 1.00 90.12 226 LYS A C 1
ATOM 1864 O O . LYS A 1 226 ? -7.827 -7.322 24.794 1.00 90.12 226 LYS A O 1
ATOM 1869 N N . ASN A 1 227 ? -9.282 -7.005 23.109 1.00 89.31 227 ASN A N 1
ATOM 1870 C CA . ASN A 1 227 ? -10.290 -7.916 23.633 1.00 89.31 227 ASN A CA 1
ATOM 1871 C C . ASN A 1 227 ? -9.799 -9.362 23.518 1.00 89.31 227 ASN A C 1
ATOM 1873 O O . ASN A 1 227 ? -9.479 -9.836 22.431 1.00 89.31 227 ASN A O 1
ATOM 1877 N N . LYS A 1 228 ? -9.746 -10.079 24.646 1.00 84.44 228 LYS A N 1
ATOM 1878 C CA . LYS A 1 228 ? -9.317 -11.490 24.693 1.00 84.44 228 LYS A CA 1
ATOM 1879 C C . LYS A 1 228 ? -10.480 -12.482 24.691 1.00 84.44 228 LYS A C 1
ATOM 1881 O O . LYS A 1 228 ? -10.270 -13.650 24.392 1.00 84.44 228 LYS A O 1
ATOM 1886 N N . ARG A 1 229 ? -11.692 -12.042 25.046 1.00 87.94 229 ARG A N 1
ATOM 1887 C CA . ARG A 1 229 ? -12.875 -12.907 25.127 1.00 87.94 229 ARG A CA 1
ATOM 1888 C C . ARG A 1 229 ? -13.613 -12.932 23.780 1.00 87.94 229 ARG A C 1
ATOM 1890 O O . ARG A 1 229 ? -13.912 -11.858 23.254 1.00 87.94 229 ARG A O 1
ATOM 1897 N N . PRO A 1 230 ? -13.967 -14.116 23.244 1.00 86.81 230 PRO A N 1
ATOM 1898 C CA . PRO A 1 230 ? -14.715 -14.221 21.988 1.00 86.81 230 PRO A CA 1
ATOM 1899 C C . PRO A 1 230 ? -16.070 -13.493 21.999 1.00 86.81 230 PRO A C 1
ATOM 1901 O O . PRO A 1 230 ? -16.433 -12.858 21.010 1.00 86.81 230 PRO A O 1
ATOM 1904 N N . GLY A 1 231 ? -16.791 -13.513 23.127 1.00 89.00 231 GLY A N 1
ATOM 1905 C CA . GLY A 1 231 ? -18.069 -12.800 23.275 1.00 89.00 231 GLY A CA 1
ATOM 1906 C C . GLY A 1 231 ? -17.936 -11.284 23.087 1.00 89.00 231 GLY A C 1
ATOM 1907 O O . GLY A 1 231 ? -18.687 -10.692 22.315 1.00 89.00 231 GLY A O 1
ATOM 1908 N N . ASP A 1 232 ? -16.915 -10.675 23.698 1.00 89.88 232 ASP A N 1
ATOM 1909 C CA . ASP A 1 232 ? -16.643 -9.236 23.578 1.00 89.88 232 ASP A CA 1
ATOM 1910 C C . ASP A 1 232 ? -16.249 -8.860 22.139 1.00 89.88 232 ASP A C 1
ATOM 1912 O O . ASP A 1 232 ? -16.662 -7.822 21.621 1.00 89.88 232 ASP A O 1
ATOM 1916 N N . ARG A 1 233 ? -15.487 -9.728 21.453 1.00 91.69 233 ARG A N 1
ATOM 1917 C CA . ARG A 1 233 ? -15.151 -9.558 20.027 1.00 91.69 233 ARG A CA 1
ATOM 1918 C C . ARG A 1 233 ? -16.386 -9.653 19.130 1.00 91.69 233 ARG A C 1
ATOM 1920 O O . ARG A 1 233 ? -16.524 -8.850 18.213 1.00 91.69 233 ARG A O 1
ATOM 1927 N N . THR A 1 234 ? -17.290 -10.590 19.414 1.00 91.75 234 THR A N 1
ATOM 1928 C CA . THR A 1 234 ? -18.549 -10.761 18.670 1.00 91.75 234 THR A CA 1
ATOM 1929 C C . THR A 1 234 ? -19.436 -9.524 18.804 1.00 91.75 234 THR A C 1
ATOM 1931 O O . THR A 1 234 ? -19.932 -9.004 17.805 1.00 91.75 234 THR A O 1
ATOM 1934 N N . TYR A 1 235 ? -19.602 -9.020 20.032 1.00 92.00 235 TYR A N 1
ATOM 1935 C CA . TYR A 1 235 ? -20.362 -7.799 20.296 1.00 92.00 235 TYR A CA 1
ATOM 1936 C C . TYR A 1 235 ? -19.760 -6.594 19.559 1.00 92.00 235 TYR A C 1
ATOM 1938 O O . TYR A 1 235 ? -20.477 -5.900 18.841 1.00 92.00 235 TYR A O 1
ATOM 1946 N N . LEU A 1 236 ? -18.437 -6.409 19.648 1.00 93.31 236 LEU A N 1
ATOM 1947 C CA . LEU A 1 236 ? -17.718 -5.338 18.952 1.00 93.31 236 LEU A CA 1
ATOM 1948 C C . LEU A 1 236 ? -17.941 -5.375 17.430 1.00 93.31 236 LEU A C 1
ATOM 1950 O O . LEU A 1 236 ? -18.227 -4.341 16.828 1.00 93.31 236 LEU A O 1
ATOM 1954 N N . ILE A 1 237 ? -17.831 -6.553 16.805 1.00 92.44 237 ILE A N 1
ATOM 1955 C CA . ILE A 1 237 ? -18.065 -6.720 15.362 1.00 92.44 237 ILE A CA 1
ATOM 1956 C C . ILE A 1 237 ? -19.512 -6.366 15.006 1.00 92.44 237 ILE A C 1
ATOM 1958 O O . ILE A 1 237 ? -19.750 -5.656 14.030 1.00 92.44 237 ILE A O 1
ATOM 1962 N N . ASN A 1 238 ? -20.485 -6.836 15.790 1.00 91.81 238 ASN A N 1
ATOM 1963 C CA . ASN A 1 238 ? -21.898 -6.557 15.533 1.00 91.81 238 ASN A CA 1
ATOM 1964 C C . ASN A 1 238 ? -22.245 -5.074 15.699 1.00 91.81 238 ASN A C 1
ATOM 1966 O O . ASN A 1 238 ? -23.017 -4.543 14.904 1.00 91.81 238 ASN A O 1
ATOM 1970 N N . GLU A 1 239 ? -21.646 -4.387 16.672 1.00 92.44 239 GLU A N 1
ATOM 1971 C CA . GLU A 1 239 ? -21.787 -2.938 16.819 1.00 92.44 239 GLU A CA 1
ATOM 1972 C C . GLU A 1 239 ? -21.183 -2.198 15.614 1.00 92.44 239 GLU A C 1
ATOM 1974 O O . GLU A 1 239 ? -21.794 -1.280 15.067 1.00 92.44 239 GLU A O 1
ATOM 1979 N N . ALA A 1 240 ? -20.005 -2.629 15.154 1.00 92.44 240 ALA A N 1
ATOM 1980 C CA . ALA A 1 240 ? -19.292 -2.001 14.047 1.00 92.44 240 ALA A CA 1
ATOM 1981 C C . ALA A 1 240 ? -19.987 -2.169 12.683 1.00 92.44 240 ALA A C 1
ATOM 1983 O O . ALA A 1 240 ? -19.904 -1.259 11.862 1.00 92.44 240 ALA A O 1
ATOM 1984 N N . LYS A 1 241 ? -20.729 -3.265 12.452 1.00 90.50 241 LYS A N 1
ATOM 1985 C CA . LYS A 1 241 ? -21.513 -3.483 11.214 1.00 90.50 241 LYS A CA 1
ATOM 1986 C C . LYS A 1 241 ? -22.515 -2.363 10.916 1.00 90.50 241 LYS A C 1
ATOM 1988 O O . LYS A 1 241 ? -22.837 -2.134 9.757 1.00 90.50 241 LYS A O 1
ATOM 1993 N N . ASN A 1 242 ? -22.998 -1.674 11.949 1.00 86.38 242 ASN A N 1
ATOM 1994 C CA . ASN A 1 242 ? -23.999 -0.615 11.816 1.00 86.38 242 ASN A CA 1
ATOM 1995 C C . ASN A 1 242 ? -23.385 0.795 11.761 1.00 86.38 242 ASN A C 1
ATOM 1997 O O . ASN A 1 242 ? -24.119 1.777 11.648 1.00 86.38 242 ASN A O 1
ATOM 2001 N N . LYS A 1 243 ? -22.055 0.927 11.865 1.00 88.50 243 LYS A N 1
ATOM 2002 C CA . LYS A 1 243 ? -21.372 2.225 11.879 1.00 88.50 243 LYS A CA 1
ATOM 2003 C C . LYS A 1 243 ? -20.957 2.639 10.470 1.00 88.50 243 LYS A C 1
ATOM 2005 O O . LYS A 1 243 ? -20.288 1.895 9.757 1.00 88.50 243 LYS A O 1
ATOM 2010 N N . GLN A 1 244 ? -21.299 3.870 10.097 1.00 87.06 244 GLN A N 1
ATOM 2011 C CA . GLN A 1 244 ? -20.765 4.492 8.886 1.00 87.06 244 GLN A CA 1
ATOM 2012 C C . GLN A 1 244 ? -19.246 4.685 9.009 1.00 87.06 244 GLN A C 1
ATOM 2014 O O . GLN A 1 244 ? -18.732 4.966 10.091 1.00 87.06 244 GLN A O 1
ATOM 2019 N N . GLY A 1 245 ? -18.528 4.539 7.894 1.00 85.94 245 GLY A N 1
ATOM 2020 C CA . GLY A 1 245 ? -17.076 4.741 7.836 1.00 85.94 245 GLY A CA 1
ATOM 2021 C C . GLY A 1 245 ? -16.228 3.545 8.282 1.00 85.94 245 GLY A C 1
ATOM 2022 O O . GLY A 1 245 ? -15.000 3.635 8.248 1.00 85.94 245 GLY A O 1
ATOM 2023 N N . ILE A 1 246 ? -16.845 2.421 8.667 1.00 92.56 246 ILE A N 1
ATOM 2024 C CA . ILE A 1 246 ? -16.121 1.164 8.869 1.00 92.56 246 ILE A CA 1
ATOM 2025 C C . ILE A 1 246 ? -15.868 0.484 7.521 1.00 92.56 246 ILE A C 1
ATOM 2027 O O . ILE A 1 246 ? -16.778 0.287 6.719 1.00 92.56 246 ILE A O 1
ATOM 2031 N N . ASN A 1 247 ? -14.614 0.105 7.301 1.00 92.62 247 ASN A N 1
ATOM 2032 C CA . ASN A 1 247 ? -14.141 -0.611 6.132 1.00 92.62 247 ASN A CA 1
ATOM 2033 C C . ASN A 1 247 ? -14.710 -2.052 6.149 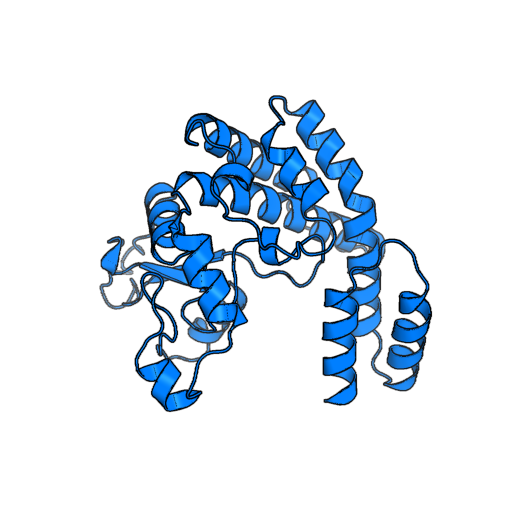1.00 92.62 247 ASN A C 1
ATOM 2035 O O . ASN A 1 247 ? -14.431 -2.815 7.087 1.00 92.62 247 ASN A O 1
ATOM 2039 N N . PRO A 1 248 ? -15.517 -2.444 5.146 1.00 92.69 248 PRO A N 1
ATOM 2040 C CA . PRO A 1 248 ? -16.165 -3.752 5.115 1.00 92.69 248 PRO A CA 1
ATOM 2041 C C . PRO A 1 248 ? -15.158 -4.899 4.972 1.00 92.69 248 PRO A C 1
ATOM 2043 O O . PRO A 1 248 ? -15.358 -5.970 5.546 1.00 92.69 248 PRO A O 1
ATOM 2046 N N . GLU A 1 249 ? -14.040 -4.688 4.278 1.00 92.00 249 GLU A N 1
ATOM 2047 C CA . GLU A 1 249 ? -12.999 -5.698 4.120 1.00 92.00 249 GLU A CA 1
ATOM 2048 C C . GLU A 1 249 ? -12.245 -5.956 5.435 1.00 92.00 249 GLU A C 1
ATOM 2050 O O . GLU A 1 249 ? -11.842 -7.088 5.707 1.00 92.00 249 GLU A O 1
ATOM 2055 N N . LEU A 1 250 ? -12.071 -4.935 6.283 1.00 93.56 250 LEU A N 1
ATOM 2056 C CA . LEU A 1 250 ? -11.552 -5.094 7.643 1.00 93.56 250 LEU A CA 1
ATOM 2057 C C . LEU A 1 250 ? -12.529 -5.899 8.505 1.00 93.56 250 LEU A C 1
ATOM 2059 O O . LEU A 1 250 ? -12.100 -6.846 9.163 1.00 93.56 250 LEU A O 1
ATOM 2063 N N . LEU A 1 251 ? -13.824 -5.558 8.478 1.00 92.81 251 LEU A N 1
ATOM 2064 C CA . LEU A 1 251 ? -14.863 -6.310 9.193 1.00 92.81 251 LEU A CA 1
ATOM 2065 C C . LEU A 1 251 ? -14.880 -7.782 8.781 1.00 92.81 251 LEU A C 1
ATOM 2067 O O . LEU A 1 251 ? -14.936 -8.662 9.642 1.00 92.81 251 LEU A O 1
ATOM 2071 N N . SER A 1 252 ? -14.789 -8.052 7.479 1.00 91.69 252 SER A N 1
ATOM 2072 C CA . SER A 1 252 ? -14.712 -9.414 6.957 1.00 91.69 252 SER A CA 1
ATOM 2073 C C . SER A 1 252 ? -13.479 -10.145 7.489 1.00 91.69 252 SER A C 1
ATOM 2075 O O . SER A 1 252 ? -13.595 -11.275 7.958 1.00 91.69 252 SER A O 1
ATOM 2077 N N . ALA A 1 253 ? -12.305 -9.505 7.467 1.00 89.94 253 ALA A N 1
ATOM 2078 C CA . ALA A 1 253 ? -11.061 -10.119 7.923 1.00 89.94 253 ALA A CA 1
ATOM 2079 C C . ALA A 1 253 ? -11.092 -10.484 9.419 1.00 89.94 253 ALA A C 1
ATOM 2081 O O . ALA A 1 253 ? -10.724 -11.599 9.787 1.00 89.94 253 ALA A O 1
ATOM 2082 N N . ILE A 1 254 ? -11.565 -9.579 10.285 1.00 91.75 254 ILE A N 1
ATOM 2083 C CA . ILE A 1 254 ? -11.648 -9.853 11.731 1.00 91.75 254 ILE A CA 1
ATOM 2084 C C . ILE A 1 254 ? -12.756 -10.857 12.082 1.00 91.75 254 ILE A C 1
ATOM 2086 O O . ILE A 1 254 ? -12.631 -11.560 13.086 1.00 91.75 254 ILE A O 1
ATOM 2090 N N . SER A 1 255 ? -13.808 -10.953 11.259 1.00 89.31 255 SER A N 1
ATOM 2091 C CA . SER A 1 255 ? -14.864 -11.964 11.415 1.00 89.31 255 SER A CA 1
ATOM 2092 C C . SER A 1 255 ? -14.331 -13.362 11.101 1.00 89.31 255 SER A C 1
ATOM 2094 O O . SER A 1 255 ? -14.430 -14.244 11.943 1.00 89.31 255 SER A O 1
ATOM 2096 N N . ILE A 1 256 ? -13.644 -13.532 9.964 1.00 88.94 256 ILE A N 1
ATOM 2097 C CA . ILE A 1 256 ? -13.002 -14.807 9.595 1.00 88.94 256 ILE A CA 1
ATOM 2098 C C . ILE A 1 256 ? -11.996 -15.245 10.667 1.00 88.94 256 ILE A C 1
ATOM 2100 O O . ILE A 1 256 ? -11.952 -16.414 11.041 1.00 88.94 256 ILE A O 1
ATOM 2104 N N . HIS A 1 257 ? -11.195 -14.308 11.186 1.00 86.88 257 HIS A N 1
ATOM 2105 C CA . HIS A 1 257 ? -10.254 -14.613 12.263 1.00 86.88 257 HIS A CA 1
ATOM 2106 C C . HIS A 1 257 ? -10.970 -15.088 13.536 1.00 86.88 257 HIS A C 1
ATOM 2108 O O . HIS A 1 257 ? -10.474 -15.990 14.206 1.00 86.88 257 HIS A O 1
ATOM 2114 N N . LEU A 1 258 ? -12.115 -14.490 13.884 1.00 86.19 258 LEU A N 1
ATOM 2115 C CA . LEU A 1 258 ? -12.889 -14.893 15.058 1.00 86.19 258 LEU A CA 1
ATOM 2116 C C . LEU A 1 258 ? -13.472 -16.301 14.896 1.00 86.19 258 LEU A C 1
ATOM 2118 O O . LEU A 1 258 ? -13.394 -17.073 15.840 1.00 86.19 258 LEU A O 1
ATOM 2122 N N . ASP A 1 259 ? -14.001 -16.628 13.716 1.00 78.56 259 ASP A N 1
ATOM 2123 C CA . ASP A 1 259 ? -14.606 -17.937 13.436 1.00 78.56 259 ASP A CA 1
ATOM 2124 C C . ASP A 1 259 ? -13.569 -19.076 13.405 1.00 78.56 259 ASP A C 1
ATOM 2126 O O . ASP A 1 259 ? -13.904 -20.235 13.640 1.00 78.56 259 ASP A O 1
ATOM 2130 N N . GLY A 1 260 ? -12.306 -18.749 13.108 1.00 70.19 260 GLY A N 1
ATOM 2131 C CA . GLY A 1 260 ? -11.184 -19.690 13.121 1.00 70.19 260 GLY A CA 1
ATOM 2132 C C . GLY A 1 260 ? -10.389 -19.760 14.433 1.00 70.19 260 GLY A C 1
ATOM 2133 O O . GLY A 1 260 ? -9.420 -20.518 14.479 1.00 70.19 260 GLY A O 1
ATOM 2134 N N . SER A 1 261 ? -10.739 -18.959 15.453 1.00 59.56 261 SER A N 1
ATOM 2135 C CA . SER A 1 261 ? -10.079 -18.911 16.777 1.00 59.56 261 SER A CA 1
ATOM 2136 C C . SER A 1 261 ? -10.821 -19.742 17.818 1.00 59.56 261 SER A C 1
ATOM 2138 O O . SER A 1 261 ? -10.129 -20.385 18.638 1.00 59.56 261 SER A O 1
#